Protein AF-A0A1D6GDH0-F1 (afdb_monomer_lite)

Foldseek 3Di:
DDPDDDPDDDDLVVVVVCVVVVVVVPDDPCVVVLVVLVVVLVVQQVLLVVVLVVLCVVDVLLSPFPALVVQLDDPVLVVLVVVLVVLVVVLSVCVVVVVVVVNVVSVVVSVVSLLVSLLSSLVSVLVVLVVSVVVVPDPPVPPCPPPPPPPPPPVVLVVLLVVLLVVLVVCVVVVVNVVSVVSNVVSVVSVVVPDDDDDDDDPPDDDPPPPPPVPFSWHAHPQQGDIDGSPDDSVVSSCVSSPPRNVVSVVSVVVSVVVVVVVVVVVVVD

Radius of gyration: 32.04 Å; chains: 1; bounding box: 76×65×74 Å

pLDDT: mean 78.87, std 18.69, range [32.94, 98.12]

InterPro domains:
  IPR004882 Luc7-related [PF03194] (1-123)
  IPR004882 Luc7-related [PF03194] (155-260)
  IPR004882 Luc7-related [PTHR12375] (1-260)

Structure (mmCIF, N/CA/C/O backbone):
data_AF-A0A1D6GDH0-F1
#
_entry.id   AF-A0A1D6GDH0-F1
#
loop_
_atom_site.group_PDB
_atom_site.id
_atom_site.type_symbol
_atom_site.label_atom_id
_atom_site.label_alt_id
_atom_site.label_comp_id
_atom_site.label_asym_id
_atom_site.label_entity_id
_atom_site.label_seq_id
_atom_site.pdbx_PDB_ins_code
_atom_site.Cartn_x
_atom_site.Cartn_y
_atom_site.Cartn_z
_atom_site.occupancy
_atom_site.B_iso_or_equiv
_atom_site.auth_seq_id
_atom_site.auth_comp_id
_atom_site.auth_asym_id
_atom_site.auth_atom_id
_atom_site.pdbx_PDB_model_num
ATOM 1 N N . MET A 1 1 ? -9.093 5.379 -6.866 1.00 62.28 1 MET A N 1
ATOM 2 C CA . MET A 1 1 ? -10.561 5.396 -7.004 1.00 62.28 1 MET A CA 1
ATOM 3 C C . MET A 1 1 ? -11.063 6.228 -5.855 1.00 62.28 1 MET A C 1
ATOM 5 O O . MET A 1 1 ? -10.749 5.882 -4.726 1.00 62.28 1 MET A O 1
ATOM 9 N N . ASP A 1 2 ? -11.716 7.343 -6.142 1.00 77.19 2 ASP A N 1
ATOM 10 C CA . ASP A 1 2 ? -12.383 8.134 -5.116 1.00 77.19 2 ASP A CA 1
ATOM 11 C C . ASP A 1 2 ? -13.878 7.832 -5.227 1.00 77.19 2 ASP A C 1
ATOM 13 O O . ASP A 1 2 ? -14.464 8.030 -6.291 1.00 77.19 2 ASP A O 1
ATOM 17 N N . LEU A 1 3 ? -14.452 7.247 -4.176 1.00 82.06 3 LEU A N 1
ATOM 18 C CA . LEU A 1 3 ? -15.883 6.937 -4.097 1.00 82.06 3 LEU A CA 1
ATOM 19 C C . LEU A 1 3 ? -16.678 8.118 -3.517 1.00 82.06 3 LEU A C 1
ATOM 21 O O . LEU A 1 3 ? -17.896 8.025 -3.381 1.00 82.06 3 LEU A O 1
ATOM 25 N N . GLY A 1 4 ? -15.998 9.224 -3.196 1.00 86.69 4 GLY A N 1
ATOM 26 C CA . GLY A 1 4 ? -16.576 10.349 -2.484 1.00 86.69 4 GLY A CA 1
ATOM 27 C C . GLY A 1 4 ? -16.788 10.051 -0.995 1.00 86.69 4 GLY A C 1
ATOM 28 O O . GLY A 1 4 ? -16.341 9.020 -0.479 1.00 86.69 4 GLY A O 1
ATOM 29 N N . PRO A 1 5 ? -17.455 10.966 -0.272 1.00 89.38 5 PRO A N 1
ATOM 30 C CA . PRO A 1 5 ? -17.798 10.748 1.126 1.00 89.38 5 PRO A CA 1
ATOM 31 C C . PRO A 1 5 ? -18.729 9.540 1.262 1.00 89.38 5 PRO A C 1
ATOM 33 O O . PRO A 1 5 ? -19.672 9.372 0.487 1.00 89.38 5 PRO A O 1
ATOM 36 N N . CYS A 1 6 ? -18.478 8.706 2.271 1.00 88.50 6 CYS A N 1
ATOM 37 C CA . CYS A 1 6 ? -19.350 7.572 2.542 1.00 88.50 6 CYS A CA 1
ATOM 38 C C . CYS A 1 6 ? -20.746 8.057 2.956 1.00 88.50 6 CYS A C 1
ATOM 40 O O . CYS A 1 6 ? -20.884 8.982 3.754 1.00 88.50 6 CYS A O 1
ATOM 42 N N . SER A 1 7 ? -21.783 7.401 2.435 1.00 90.50 7 SER A N 1
ATOM 43 C CA . SER A 1 7 ? -23.180 7.666 2.788 1.00 90.50 7 SER A CA 1
ATOM 44 C C . SER A 1 7 ? -23.596 7.059 4.133 1.00 90.50 7 SER A C 1
ATOM 46 O O . SER A 1 7 ? -24.659 7.397 4.653 1.00 90.50 7 SER A O 1
ATOM 48 N N . LYS A 1 8 ? -22.784 6.152 4.694 1.00 90.12 8 LYS A N 1
ATOM 49 C CA . LYS A 1 8 ? -23.029 5.485 5.977 1.00 90.12 8 LYS A CA 1
ATOM 50 C C . LYS A 1 8 ? -22.335 6.227 7.123 1.00 90.12 8 LYS A C 1
ATOM 52 O O . LYS A 1 8 ? -21.331 6.913 6.938 1.00 90.12 8 LYS A O 1
ATOM 57 N N . ILE A 1 9 ? -22.866 6.055 8.331 1.00 91.50 9 ILE A N 1
ATOM 58 C CA . ILE A 1 9 ? -22.287 6.615 9.555 1.00 91.50 9 ILE A CA 1
ATOM 59 C C . ILE A 1 9 ? -21.167 5.691 10.040 1.00 91.50 9 ILE A C 1
ATOM 61 O O . ILE A 1 9 ? -21.396 4.510 10.286 1.00 91.50 9 ILE A O 1
ATOM 65 N N . HIS A 1 10 ? -19.971 6.248 10.222 1.00 90.00 10 HIS A N 1
ATOM 66 C CA . HIS A 1 10 ? -18.823 5.560 10.811 1.00 90.00 10 HIS A CA 1
ATOM 67 C C . HIS A 1 10 ? -18.536 6.160 12.189 1.00 90.00 10 HIS A C 1
ATOM 69 O O . HIS A 1 10 ? -17.810 7.147 12.296 1.00 90.00 10 HIS A O 1
ATOM 75 N N . SER A 1 11 ? -19.143 5.604 13.240 1.00 91.50 11 SER A N 1
ATOM 76 C CA . SER A 1 11 ? -18.902 6.036 14.621 1.00 91.50 11 SER A CA 1
ATOM 77 C C . SER A 1 11 ? -18.128 4.978 15.404 1.00 91.50 11 SER A C 1
ATOM 79 O O . SER A 1 11 ? -18.292 3.776 15.186 1.00 91.50 11 SER A O 1
ATOM 81 N N . LEU A 1 12 ? -17.297 5.431 16.346 1.00 87.81 12 LEU A N 1
ATOM 82 C CA . LEU A 1 12 ? -16.533 4.542 17.226 1.00 87.81 12 LEU A CA 1
ATOM 83 C C . LEU A 1 12 ? -17.449 3.662 18.084 1.00 87.81 12 LEU A C 1
ATOM 85 O O . LEU A 1 12 ? -17.148 2.492 18.291 1.00 87.81 12 LEU A O 1
ATOM 89 N N . GLN A 1 13 ? -18.595 4.197 18.517 1.00 89.12 13 GLN A N 1
ATOM 90 C CA . GLN A 1 13 ? -19.567 3.435 19.297 1.00 89.12 13 GLN A CA 1
ATOM 91 C C . GLN A 1 13 ? -20.127 2.252 18.500 1.00 89.12 13 GLN A C 1
ATOM 93 O O . GLN A 1 13 ? -20.090 1.127 18.982 1.00 89.12 13 GLN A O 1
ATOM 98 N N . LEU A 1 14 ? -20.558 2.479 17.252 1.00 91.31 14 LEU A N 1
ATOM 99 C CA . LEU A 1 14 ? -21.078 1.404 16.399 1.00 91.31 14 LEU A CA 1
ATOM 100 C C . LEU A 1 14 ? -20.010 0.352 16.087 1.00 91.31 14 LEU A C 1
ATOM 102 O O . LEU A 1 14 ? -20.324 -0.832 15.995 1.00 91.31 14 LEU A O 1
ATOM 106 N N . ARG A 1 15 ? -18.745 0.768 15.941 1.00 90.25 15 ARG A N 1
ATOM 107 C CA . ARG A 1 15 ? -17.624 -0.161 15.764 1.00 90.25 15 ARG A CA 1
ATOM 108 C C . ARG A 1 15 ? -17.446 -1.060 16.991 1.00 90.25 15 ARG A C 1
ATOM 110 O O . ARG A 1 15 ? -17.311 -2.268 16.827 1.00 90.25 15 ARG A O 1
ATOM 117 N N . LYS A 1 16 ? -17.481 -0.484 18.195 1.00 88.75 16 LYS A N 1
ATOM 118 C CA . LYS A 1 16 ? -17.377 -1.236 19.450 1.00 88.75 16 LYS A CA 1
ATOM 119 C C . LYS A 1 16 ? -18.525 -2.237 19.604 1.00 88.75 16 LYS A C 1
ATOM 121 O O . LYS A 1 16 ? -18.280 -3.412 19.861 1.00 88.75 16 LYS A O 1
ATOM 126 N N . ASP A 1 17 ? -19.758 -1.792 19.362 1.00 89.88 17 ASP A N 1
ATOM 127 C CA . ASP A 1 17 ? -20.947 -2.647 19.436 1.00 89.88 17 ASP A CA 1
ATOM 128 C C . ASP A 1 17 ? -20.855 -3.818 18.431 1.00 89.88 17 ASP A C 1
ATOM 130 O O . ASP A 1 17 ? -21.195 -4.957 18.758 1.00 89.88 17 ASP A O 1
ATOM 134 N N . TYR A 1 18 ? -20.335 -3.562 17.221 1.00 89.00 18 TYR A N 1
ATOM 135 C CA . TYR A 1 18 ? -20.056 -4.596 16.218 1.00 89.00 18 TYR A CA 1
ATOM 136 C C . TYR A 1 18 ? -18.990 -5.595 16.688 1.00 89.00 18 TYR A C 1
ATOM 138 O O . TYR A 1 18 ? -19.189 -6.796 16.521 1.00 89.00 18 TYR A O 1
ATOM 146 N N . GLU A 1 19 ? -17.878 -5.147 17.278 1.00 86.69 19 GLU A N 1
ATOM 147 C CA . GLU A 1 19 ? -16.814 -6.042 17.759 1.00 86.69 19 GLU A CA 1
ATOM 148 C C . GLU A 1 19 ? -17.326 -6.968 18.879 1.00 86.69 19 GLU A C 1
ATOM 150 O O . GLU A 1 19 ? -17.076 -8.178 18.854 1.00 86.69 19 GLU A O 1
ATOM 155 N N . GLU A 1 20 ? -18.140 -6.439 19.797 1.00 87.94 20 GLU A N 1
ATOM 156 C CA . GLU A 1 20 ? -18.801 -7.219 20.851 1.00 87.94 20 GLU A CA 1
ATOM 157 C C . GLU A 1 20 ? -19.837 -8.212 20.297 1.00 87.94 20 GLU A C 1
ATOM 159 O O . GLU A 1 20 ? -19.942 -9.343 20.782 1.00 87.94 20 GLU A O 1
ATOM 164 N N . ALA A 1 21 ? -20.619 -7.816 19.288 1.00 88.12 21 ALA A N 1
ATOM 165 C CA . ALA A 1 21 ? -21.603 -8.687 18.646 1.00 88.12 21 ALA A CA 1
ATOM 166 C C . ALA A 1 21 ? -20.934 -9.786 17.807 1.00 88.12 21 ALA A C 1
ATOM 168 O O . ALA A 1 21 ? -21.323 -10.954 17.878 1.00 88.12 21 ALA A O 1
ATOM 169 N N . LYS A 1 22 ? -19.881 -9.438 17.065 1.00 85.06 22 LYS A N 1
ATOM 170 C CA . LYS A 1 22 ? -19.090 -10.370 16.259 1.00 85.06 22 LYS A CA 1
ATOM 171 C C . LYS A 1 22 ? -18.421 -11.440 17.113 1.00 85.06 22 LYS A C 1
ATOM 173 O O . LYS A 1 22 ? -18.416 -12.602 16.716 1.00 85.06 22 LYS A O 1
ATOM 178 N N . ALA A 1 23 ? -17.936 -11.088 18.305 1.00 84.44 23 ALA A N 1
ATOM 179 C CA . ALA A 1 23 ? -17.382 -12.056 19.253 1.00 84.44 23 ALA A CA 1
ATOM 180 C C . ALA A 1 23 ? -18.402 -13.128 19.693 1.00 84.44 23 ALA A C 1
ATOM 182 O O . ALA A 1 23 ? -18.010 -14.226 20.082 1.00 84.44 23 ALA A O 1
ATOM 183 N N . LYS A 1 24 ? -19.709 -12.836 19.605 1.00 83.50 24 LYS A N 1
ATOM 184 C CA . LYS A 1 24 ? -20.791 -13.786 19.916 1.00 83.50 24 LYS A CA 1
ATOM 185 C C . LYS A 1 24 ? -21.127 -14.718 18.744 1.00 83.50 24 LYS A C 1
ATOM 187 O O . LYS A 1 24 ? -21.836 -15.694 18.962 1.00 83.50 24 LYS A O 1
ATOM 192 N N . GLY A 1 25 ? -20.655 -14.427 17.526 1.00 75.69 25 GLY A N 1
ATOM 193 C CA . GLY A 1 25 ? -20.798 -15.294 16.345 1.00 75.69 25 GLY A CA 1
ATOM 194 C C . GLY A 1 25 ? -22.239 -15.551 15.887 1.00 75.69 25 GLY A C 1
ATOM 195 O O . GLY A 1 25 ? -22.507 -16.573 15.266 1.00 75.69 25 GLY A O 1
ATOM 196 N N . THR A 1 26 ? -23.178 -14.667 16.232 1.00 67.56 26 THR A N 1
ATOM 197 C CA . THR A 1 26 ? -24.621 -14.897 16.029 1.00 67.56 26 THR A CA 1
ATOM 198 C C . THR A 1 26 ? -25.133 -14.460 14.658 1.00 67.56 26 THR A C 1
ATOM 200 O O . THR A 1 26 ? -26.116 -15.019 14.181 1.00 67.56 26 THR A O 1
ATOM 203 N N . GLU A 1 27 ? -24.473 -13.502 14.003 1.00 72.06 27 GLU A N 1
ATOM 204 C CA . GLU A 1 27 ? -24.907 -12.942 12.719 1.00 72.06 27 GLU A CA 1
ATOM 205 C C . GLU A 1 27 ? -23.717 -12.686 11.781 1.00 72.06 27 GLU A C 1
ATOM 207 O O . GLU A 1 27 ? -22.616 -12.340 12.218 1.00 72.06 27 GLU A O 1
ATOM 212 N N . ASN A 1 28 ? -23.942 -12.827 10.469 1.00 78.12 28 ASN A N 1
ATOM 213 C CA . ASN A 1 28 ? -22.944 -12.504 9.447 1.00 78.12 28 ASN A CA 1
ATOM 214 C C . ASN A 1 28 ? -23.054 -11.031 9.019 1.00 78.12 28 ASN A C 1
ATOM 216 O O . ASN A 1 28 ? -23.588 -10.705 7.957 1.00 78.12 28 ASN A O 1
ATOM 220 N N . PHE A 1 29 ? -22.521 -10.144 9.857 1.00 82.94 29 PHE A N 1
ATOM 221 C CA . PHE A 1 29 ? -22.446 -8.703 9.594 1.00 82.94 29 PHE A CA 1
ATOM 222 C C . PHE A 1 29 ? -21.543 -8.334 8.401 1.00 82.94 29 PHE A C 1
ATOM 224 O O . PHE A 1 29 ? -21.623 -7.219 7.889 1.00 82.94 29 PHE A O 1
ATOM 231 N N . ASP A 1 30 ? -20.683 -9.255 7.955 1.00 85.62 30 ASP A N 1
ATOM 232 C CA . ASP A 1 30 ? -19.632 -8.972 6.976 1.00 85.62 30 ASP A CA 1
ATOM 233 C C . ASP A 1 30 ? -20.082 -9.179 5.520 1.00 85.62 30 ASP A C 1
ATOM 235 O O . ASP A 1 30 ? -19.349 -8.813 4.604 1.00 85.62 30 ASP A O 1
ATOM 239 N N . ARG A 1 31 ? -21.296 -9.693 5.276 1.00 86.88 31 ARG A N 1
ATOM 240 C CA . ARG A 1 31 ? -21.783 -10.027 3.924 1.00 86.88 31 ARG A CA 1
ATOM 241 C C . ARG A 1 31 ? -21.788 -8.840 2.953 1.00 86.88 31 ARG A C 1
ATOM 243 O O . ARG A 1 31 ? -21.282 -8.951 1.843 1.00 86.88 31 ARG A O 1
ATOM 250 N N . GLU A 1 32 ? -22.314 -7.682 3.363 1.00 89.06 32 GLU A N 1
ATOM 251 C CA . GLU A 1 32 ? -22.301 -6.483 2.501 1.00 89.06 32 GLU A CA 1
ATOM 252 C C . GLU A 1 32 ? -20.875 -5.990 2.210 1.00 89.06 32 GLU A C 1
ATOM 254 O O . GLU A 1 32 ? -20.600 -5.440 1.138 1.00 89.06 32 GLU A O 1
ATOM 259 N N . LEU A 1 33 ? -19.971 -6.153 3.182 1.00 89.69 33 LEU A N 1
ATOM 260 C CA . LEU A 1 33 ? -18.565 -5.802 3.029 1.00 89.69 33 LEU A CA 1
ATOM 261 C C . LEU A 1 33 ? -17.878 -6.765 2.054 1.00 89.69 33 LEU A C 1
ATOM 263 O O . LEU A 1 33 ? -17.128 -6.307 1.197 1.00 89.69 33 LEU A O 1
ATOM 267 N N . GLU A 1 34 ? -18.165 -8.064 2.147 1.00 90.06 34 GLU A N 1
ATOM 268 C CA . GLU A 1 34 ? -17.673 -9.102 1.235 1.00 90.06 34 GLU A CA 1
ATOM 269 C C . GLU A 1 34 ? -18.067 -8.795 -0.216 1.00 90.06 34 GLU A C 1
ATOM 271 O O . GLU A 1 34 ? -17.184 -8.669 -1.066 1.00 90.06 34 GLU A O 1
ATOM 276 N N . ASP A 1 35 ? -19.355 -8.537 -0.477 1.00 91.12 35 ASP A N 1
ATOM 277 C CA . ASP A 1 35 ? -19.867 -8.192 -1.812 1.00 91.12 35 ASP A CA 1
ATOM 278 C C . ASP A 1 35 ? -19.182 -6.936 -2.390 1.00 91.12 35 ASP A C 1
ATOM 280 O O . ASP A 1 35 ? -18.932 -6.816 -3.595 1.00 91.12 35 ASP A O 1
ATOM 284 N N . MET A 1 36 ? -18.890 -5.951 -1.534 1.00 91.88 36 MET A N 1
ATOM 285 C CA . MET A 1 36 ? -18.187 -4.733 -1.936 1.00 91.88 36 MET A CA 1
ATOM 286 C C . MET A 1 36 ? -16.710 -5.000 -2.244 1.00 91.88 36 MET A C 1
ATOM 288 O O . MET A 1 36 ? -16.206 -4.517 -3.261 1.00 91.88 36 MET A O 1
ATOM 292 N N . ILE A 1 37 ? -16.026 -5.756 -1.385 1.00 93.81 37 ILE A N 1
ATOM 293 C CA . ILE A 1 37 ? -14.621 -6.141 -1.546 1.00 93.81 37 ILE A CA 1
ATOM 294 C C . ILE A 1 37 ? -14.438 -6.947 -2.831 1.00 93.81 37 ILE A C 1
ATOM 296 O O . ILE A 1 37 ? -13.555 -6.626 -3.629 1.00 93.81 37 ILE A O 1
ATOM 300 N N . GLU A 1 38 ? -15.293 -7.942 -3.070 1.00 93.56 38 GLU A N 1
ATOM 301 C CA . GLU A 1 38 ? -15.241 -8.771 -4.271 1.00 93.56 38 GLU A CA 1
ATOM 302 C C . GLU A 1 38 ? -15.399 -7.918 -5.531 1.00 93.56 38 GLU A C 1
ATOM 304 O O . GLU A 1 38 ? -14.589 -8.021 -6.454 1.00 93.56 38 GLU A O 1
ATOM 309 N N . ARG A 1 39 ? -16.371 -6.996 -5.549 1.00 93.75 39 ARG A N 1
ATOM 310 C CA . ARG A 1 39 ? -16.560 -6.069 -6.673 1.00 93.75 39 ARG A CA 1
ATOM 311 C C . ARG A 1 39 ? -15.303 -5.246 -6.957 1.00 93.75 39 ARG A C 1
ATOM 313 O O . ARG A 1 39 ? -14.880 -5.166 -8.110 1.00 93.75 39 ARG A O 1
ATOM 320 N N . LEU A 1 40 ? -14.692 -4.657 -5.925 1.00 94.44 40 LEU A N 1
ATOM 321 C CA . LEU A 1 40 ? -13.482 -3.838 -6.068 1.00 94.44 40 LEU A CA 1
ATOM 322 C C . LEU A 1 40 ? -12.290 -4.655 -6.582 1.00 94.44 40 LEU A C 1
ATOM 324 O O . LEU A 1 40 ? -11.542 -4.180 -7.441 1.00 94.44 40 LEU A O 1
ATOM 328 N N . ILE A 1 41 ? -12.125 -5.884 -6.092 1.00 94.69 41 ILE A N 1
ATOM 329 C CA . ILE A 1 41 ? -11.056 -6.786 -6.530 1.00 94.69 41 ILE A CA 1
ATOM 330 C C . ILE A 1 41 ? -11.270 -7.199 -7.986 1.00 94.69 41 ILE A C 1
ATOM 332 O O . ILE A 1 41 ? -10.363 -7.025 -8.797 1.00 94.69 41 ILE A O 1
ATOM 336 N N . VAL A 1 42 ? -12.479 -7.629 -8.357 1.00 95.25 42 VAL A N 1
ATOM 337 C CA . VAL A 1 42 ? -12.816 -8.005 -9.739 1.00 95.25 42 VAL A CA 1
ATOM 338 C C . VAL A 1 42 ? -12.599 -6.837 -10.703 1.00 95.25 42 VAL A C 1
ATOM 340 O O . VAL A 1 42 ? -12.091 -7.026 -11.811 1.00 95.25 42 VAL A O 1
ATOM 343 N N . GLU A 1 43 ? -12.956 -5.612 -10.315 1.00 94.31 43 GLU A N 1
ATOM 344 C CA . GLU A 1 43 ? -12.695 -4.424 -11.131 1.00 94.31 43 GLU A CA 1
ATOM 345 C C . GLU A 1 43 ? -11.200 -4.136 -11.304 1.00 94.31 43 GLU A C 1
ATOM 347 O O . GLU A 1 43 ? -10.773 -3.787 -12.412 1.00 94.31 43 GLU A O 1
ATOM 352 N N . CYS A 1 44 ? -10.411 -4.272 -10.236 1.00 93.81 44 CYS A N 1
ATOM 353 C CA . CYS A 1 44 ? -8.963 -4.088 -10.276 1.00 93.81 44 CYS A CA 1
ATOM 354 C C . CYS A 1 44 ? -8.296 -5.160 -11.143 1.00 93.81 44 CYS A C 1
ATOM 356 O O . CYS A 1 44 ? -7.573 -4.827 -12.082 1.00 93.81 44 CYS A O 1
ATOM 358 N N . ASP A 1 45 ? -8.644 -6.428 -10.938 1.00 94.19 45 ASP A N 1
ATOM 359 C CA . ASP A 1 45 ? -8.107 -7.555 -11.697 1.00 94.19 45 ASP A CA 1
ATOM 360 C C . ASP A 1 45 ? -8.468 -7.440 -13.181 1.00 94.19 45 ASP A C 1
ATOM 362 O O . ASP A 1 45 ? -7.602 -7.569 -14.043 1.00 94.19 45 ASP A O 1
ATOM 366 N N . ARG A 1 46 ? -9.707 -7.058 -13.527 1.00 94.44 46 ARG A N 1
ATOM 367 C CA . ARG A 1 46 ? -10.084 -6.771 -14.927 1.00 94.44 46 ARG A CA 1
ATOM 368 C C . ARG A 1 46 ? -9.269 -5.633 -15.545 1.00 94.44 46 ARG A C 1
ATOM 370 O O . ARG A 1 46 ? -9.103 -5.597 -16.767 1.00 94.44 46 ARG A O 1
ATOM 377 N N . LYS A 1 47 ? -8.813 -4.651 -14.763 1.00 91.31 47 LYS A N 1
ATOM 378 C CA . LYS A 1 47 ? -7.920 -3.589 -15.261 1.00 91.31 47 LYS A CA 1
ATOM 379 C C . LYS A 1 47 ? -6.505 -4.120 -15.461 1.00 91.31 47 LYS A C 1
ATOM 381 O O . LYS A 1 47 ? -5.954 -3.891 -16.534 1.00 91.31 47 LYS A O 1
ATOM 386 N N . ILE A 1 48 ? -5.983 -4.875 -14.497 1.00 91.12 48 ILE A N 1
ATOM 387 C CA . ILE A 1 48 ? -4.668 -5.521 -14.570 1.00 91.12 48 ILE A CA 1
ATOM 388 C C . ILE A 1 48 ? -4.599 -6.437 -15.794 1.00 91.12 48 ILE A C 1
ATOM 390 O O . ILE A 1 48 ? -3.721 -6.260 -16.627 1.00 91.12 48 ILE A O 1
ATOM 394 N N . GLN A 1 49 ? -5.575 -7.327 -15.985 1.00 91.38 49 GLN A N 1
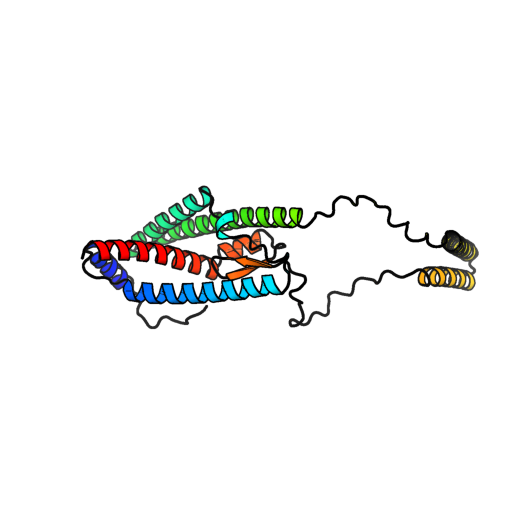ATOM 395 C CA . GLN A 1 49 ? -5.612 -8.263 -17.114 1.00 91.38 49 GLN A CA 1
ATOM 396 C C . GLN A 1 49 ? -5.680 -7.553 -18.471 1.00 91.38 49 GLN A C 1
ATOM 398 O O . GLN A 1 49 ? -4.983 -7.927 -19.412 1.00 91.38 49 GLN A O 1
ATOM 403 N N . ARG A 1 50 ? -6.483 -6.486 -18.589 1.00 89.69 50 ARG A N 1
ATOM 404 C CA . ARG A 1 50 ? -6.530 -5.681 -19.822 1.00 89.69 50 ARG A CA 1
ATOM 405 C C . ARG A 1 50 ? -5.210 -4.969 -20.093 1.00 89.69 50 ARG A C 1
ATOM 407 O O . ARG A 1 50 ? -4.827 -4.859 -21.251 1.00 89.69 50 ARG A O 1
ATOM 414 N N . ALA A 1 51 ? -4.547 -4.468 -19.057 1.00 85.88 51 ALA A N 1
ATOM 415 C CA . ALA A 1 51 ? -3.270 -3.784 -19.188 1.00 85.88 51 ALA A CA 1
ATOM 416 C C . ALA A 1 51 ? -2.133 -4.765 -19.524 1.00 85.88 51 ALA A C 1
ATOM 418 O O . ALA A 1 51 ? -1.360 -4.488 -20.434 1.00 85.88 51 ALA A O 1
ATOM 419 N N . LEU A 1 52 ? -2.097 -5.936 -18.881 1.00 82.94 52 LEU A N 1
ATOM 420 C CA . LEU A 1 52 ? -1.170 -7.024 -19.202 1.00 82.94 52 LEU A CA 1
ATOM 421 C C . LEU A 1 52 ? -1.333 -7.488 -20.649 1.00 82.94 52 LEU A C 1
ATOM 423 O O . LEU A 1 52 ? -0.342 -7.618 -21.357 1.00 82.94 52 LEU A O 1
ATOM 427 N N . LYS A 1 53 ? -2.577 -7.666 -21.116 1.00 84.75 53 LYS A N 1
ATOM 428 C CA . LYS A 1 53 ? -2.844 -8.030 -22.511 1.00 84.75 53 LYS A CA 1
ATOM 429 C C . LYS A 1 53 ? -2.306 -6.985 -23.493 1.00 84.75 53 LYS A C 1
ATOM 431 O O . LYS A 1 53 ? -1.676 -7.355 -24.470 1.00 84.75 53 LYS A O 1
ATOM 436 N N . ARG A 1 54 ? -2.512 -5.691 -23.220 1.00 81.31 54 ARG A N 1
ATOM 437 C CA . ARG A 1 54 ? -1.965 -4.612 -24.065 1.00 81.31 54 ARG A CA 1
ATOM 438 C C . ARG A 1 54 ? -0.438 -4.630 -24.099 1.00 81.31 54 ARG A C 1
ATOM 440 O O . ARG A 1 54 ? 0.128 -4.546 -25.174 1.00 81.31 54 ARG A O 1
ATOM 447 N N . LEU A 1 55 ? 0.211 -4.799 -22.943 1.00 75.75 55 LEU A N 1
ATOM 448 C CA . LEU A 1 55 ? 1.672 -4.919 -22.879 1.00 75.75 55 LEU A CA 1
ATOM 449 C C . LEU A 1 55 ? 2.185 -6.132 -23.669 1.00 75.75 55 LEU A C 1
ATOM 451 O O . LEU A 1 55 ? 3.224 -6.032 -24.308 1.00 75.75 55 LEU A O 1
ATOM 455 N N . ALA A 1 56 ? 1.451 -7.249 -23.650 1.00 75.44 56 ALA A N 1
ATOM 456 C CA . ALA A 1 56 ? 1.772 -8.441 -24.434 1.00 75.44 56 ALA A CA 1
ATOM 457 C C . ALA A 1 56 ? 1.609 -8.249 -25.945 1.00 75.44 56 ALA A C 1
ATOM 459 O O . ALA A 1 56 ? 2.439 -8.744 -26.705 1.00 75.44 56 ALA A O 1
ATOM 460 N N . ASP A 1 57 ? 0.562 -7.540 -26.368 1.00 74.38 57 ASP A N 1
ATOM 461 C CA . ASP A 1 57 ? 0.284 -7.281 -27.781 1.00 74.38 57 ASP A CA 1
ATOM 462 C C . ASP A 1 57 ? 1.257 -6.232 -28.378 1.00 74.38 57 ASP A C 1
ATOM 464 O O . ASP A 1 57 ? 1.652 -6.364 -29.536 1.00 74.38 57 ASP A O 1
ATOM 468 N N . ASP A 1 58 ? 1.666 -5.218 -27.598 1.00 68.00 58 ASP A N 1
ATOM 469 C CA . ASP A 1 58 ? 2.508 -4.098 -28.061 1.00 68.00 58 ASP A CA 1
ATOM 470 C C . ASP A 1 58 ? 4.021 -4.418 -28.078 1.00 68.00 58 ASP A C 1
ATOM 472 O O . ASP A 1 58 ? 4.747 -3.892 -28.924 1.00 68.00 58 ASP A O 1
ATOM 476 N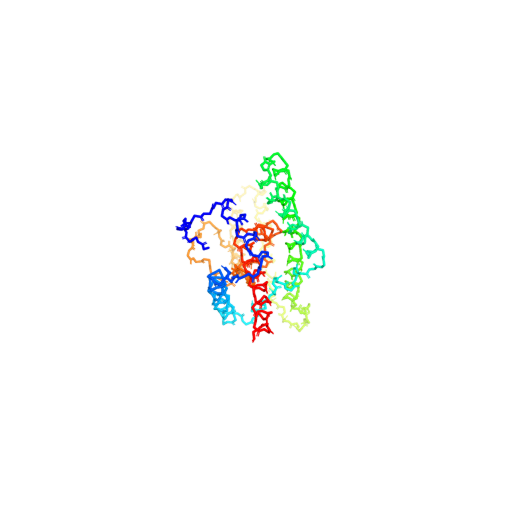 N . ASP A 1 59 ? 4.518 -5.280 -27.180 1.00 61.31 59 ASP A N 1
ATOM 477 C CA . ASP A 1 59 ? 5.913 -5.748 -27.167 1.00 61.31 59 ASP A CA 1
ATOM 478 C C . ASP A 1 59 ? 6.013 -7.126 -26.482 1.00 61.31 59 ASP A C 1
ATOM 480 O O . ASP A 1 59 ? 5.983 -7.255 -25.254 1.00 61.31 59 ASP A O 1
ATOM 484 N N . ALA A 1 60 ? 6.179 -8.178 -27.294 1.00 52.59 60 ALA A N 1
ATOM 485 C CA . ALA A 1 60 ? 6.260 -9.568 -26.839 1.00 52.59 60 ALA A CA 1
ATOM 486 C C . ALA A 1 60 ? 7.380 -9.821 -25.803 1.00 52.59 60 ALA A C 1
ATOM 488 O O . ALA A 1 60 ? 7.284 -10.776 -25.032 1.00 52.59 60 ALA A O 1
ATOM 489 N N . ASN A 1 61 ? 8.409 -8.960 -25.744 1.00 53.03 61 ASN A N 1
ATOM 490 C CA . ASN A 1 61 ? 9.503 -9.035 -24.770 1.00 53.03 61 ASN A CA 1
ATOM 491 C C . ASN A 1 61 ? 9.322 -8.073 -23.573 1.00 53.03 61 ASN A C 1
ATOM 493 O O . ASN A 1 61 ? 9.940 -8.279 -22.524 1.00 53.03 61 ASN A O 1
ATOM 497 N N . ALA A 1 62 ? 8.458 -7.054 -23.664 1.00 52.44 62 ALA A N 1
ATOM 498 C CA . ALA A 1 62 ? 8.084 -6.197 -22.527 1.00 52.44 62 ALA A CA 1
ATOM 499 C C . ALA A 1 62 ? 7.001 -6.819 -21.630 1.00 52.44 62 ALA A C 1
ATOM 501 O O . ALA A 1 62 ? 6.696 -6.295 -20.560 1.00 52.44 62 ALA A O 1
ATOM 502 N N . ALA A 1 63 ? 6.448 -7.964 -22.015 1.00 50.06 63 ALA A N 1
ATOM 503 C CA . ALA A 1 63 ? 5.393 -8.655 -21.283 1.00 50.06 63 ALA A CA 1
ATOM 504 C C . ALA A 1 63 ? 5.887 -9.578 -20.158 1.00 50.06 63 ALA A C 1
ATOM 506 O O . ALA A 1 63 ? 5.133 -10.423 -19.677 1.00 50.06 63 ALA A O 1
ATOM 507 N N . ILE A 1 64 ? 7.136 -9.438 -19.705 1.00 55.00 64 ILE A N 1
ATOM 508 C CA . ILE A 1 64 ? 7.597 -10.125 -18.494 1.00 55.00 64 ILE A CA 1
ATOM 509 C C . ILE A 1 64 ? 7.054 -9.344 -17.296 1.00 55.00 64 ILE A C 1
ATOM 511 O O . ILE A 1 64 ? 7.665 -8.400 -16.796 1.00 55.00 64 ILE A O 1
ATOM 515 N N . ALA A 1 65 ? 5.838 -9.690 -16.880 1.00 55.72 65 ALA A N 1
ATOM 516 C CA . ALA A 1 65 ? 5.261 -9.198 -15.643 1.00 55.72 65 ALA A CA 1
ATOM 517 C C . ALA A 1 65 ? 6.126 -9.705 -14.483 1.00 55.72 65 ALA A C 1
ATOM 519 O O . ALA A 1 65 ? 6.005 -10.852 -14.066 1.00 55.72 65 ALA A O 1
ATOM 520 N N . ILE A 1 66 ? 7.025 -8.864 -13.975 1.00 63.69 66 ILE A N 1
ATOM 521 C CA . ILE A 1 66 ? 7.635 -9.108 -12.671 1.00 63.69 66 ILE A CA 1
ATOM 522 C C . ILE A 1 66 ? 6.488 -9.006 -11.670 1.00 63.69 66 ILE A C 1
ATOM 524 O O . ILE A 1 66 ? 5.928 -7.922 -11.484 1.00 63.69 66 ILE A O 1
ATOM 528 N N . SER A 1 67 ? 6.098 -10.138 -11.082 1.00 72.69 67 SER A N 1
ATOM 529 C CA . SER A 1 67 ? 5.100 -10.139 -10.019 1.00 72.69 67 SER A CA 1
ATOM 530 C C . SER A 1 67 ? 5.672 -9.361 -8.840 1.00 72.69 67 SER A C 1
ATOM 532 O O . SER A 1 67 ? 6.609 -9.794 -8.167 1.00 72.69 67 SER A O 1
ATOM 534 N N . VAL A 1 68 ? 5.110 -8.175 -8.602 1.00 79.62 68 VAL A N 1
ATOM 535 C CA . VAL A 1 68 ? 5.457 -7.353 -7.439 1.00 79.62 68 VAL A CA 1
ATOM 536 C C . VAL A 1 68 ? 5.192 -8.147 -6.162 1.00 79.62 68 VAL A C 1
ATOM 538 O O . VAL A 1 68 ? 5.989 -8.084 -5.229 1.00 79.62 68 VAL A O 1
ATOM 541 N N . SER A 1 69 ? 4.120 -8.941 -6.138 1.00 77.38 69 SER A N 1
ATOM 542 C CA . SER A 1 69 ? 3.800 -9.819 -5.014 1.00 77.38 69 SER A CA 1
ATOM 543 C C . SER A 1 69 ? 4.887 -10.871 -4.766 1.00 77.38 69 SER A C 1
ATOM 545 O O . SER A 1 69 ? 5.326 -11.017 -3.634 1.00 77.38 69 SER A O 1
ATOM 547 N N . GLU A 1 70 ? 5.391 -11.567 -5.784 1.00 82.12 70 GLU A N 1
ATOM 548 C CA . GLU A 1 70 ? 6.425 -12.599 -5.589 1.00 82.12 70 GLU A CA 1
ATOM 549 C C . GLU A 1 70 ? 7.763 -12.021 -5.111 1.00 82.12 70 GLU A C 1
ATOM 551 O O . GLU A 1 70 ? 8.397 -12.579 -4.218 1.00 82.12 70 GLU A O 1
ATOM 556 N N . VAL A 1 71 ? 8.184 -10.882 -5.667 1.00 84.88 71 VAL A N 1
ATOM 557 C CA . VAL A 1 71 ? 9.487 -10.273 -5.347 1.00 84.88 71 VAL A CA 1
ATOM 558 C C . VAL A 1 71 ? 9.513 -9.647 -3.952 1.00 84.88 71 VAL A C 1
ATOM 560 O O . VAL A 1 71 ? 10.566 -9.570 -3.321 1.00 84.88 71 VAL A O 1
ATOM 563 N N . THR A 1 72 ? 8.365 -9.182 -3.459 1.00 86.25 72 THR A N 1
ATOM 564 C CA . THR A 1 72 ? 8.297 -8.374 -2.234 1.00 86.25 72 THR A CA 1
ATOM 565 C C . THR A 1 72 ? 7.777 -9.123 -1.008 1.00 86.25 72 THR A C 1
ATOM 567 O O . THR A 1 72 ? 7.635 -8.516 0.049 1.00 86.25 72 THR A O 1
ATOM 570 N N . LEU A 1 73 ? 7.512 -10.429 -1.104 1.00 85.88 73 LEU A N 1
ATOM 571 C CA . LEU A 1 73 ? 7.026 -11.256 0.008 1.00 85.88 73 LEU A CA 1
ATOM 572 C C . LEU A 1 73 ? 8.160 -12.041 0.684 1.00 85.88 73 LEU A C 1
ATOM 574 O O . LEU A 1 73 ? 8.189 -13.269 0.648 1.00 85.88 73 LEU A O 1
ATOM 578 N N . THR A 1 74 ? 9.093 -11.333 1.322 1.00 91.81 74 THR A N 1
ATOM 579 C CA . THR A 1 74 ? 10.120 -11.957 2.175 1.00 91.81 74 THR A CA 1
ATOM 580 C C . THR A 1 74 ? 9.642 -12.099 3.624 1.00 91.81 74 THR A C 1
ATOM 582 O O . THR A 1 74 ? 8.730 -11.390 4.059 1.00 91.81 74 THR A O 1
ATOM 585 N N . ASP A 1 75 ? 10.274 -12.986 4.398 1.00 93.62 75 ASP A N 1
ATOM 586 C CA . ASP A 1 75 ? 9.931 -13.213 5.812 1.00 93.62 75 ASP A CA 1
ATOM 587 C C . ASP A 1 75 ? 9.990 -11.923 6.646 1.00 93.62 75 ASP A C 1
ATOM 589 O O . ASP A 1 75 ? 9.094 -11.659 7.450 1.00 93.62 75 ASP A O 1
ATOM 593 N N . ASP A 1 76 ? 10.975 -11.059 6.388 1.00 94.38 76 ASP A N 1
ATOM 594 C CA . ASP A 1 76 ? 11.105 -9.761 7.056 1.00 94.38 76 ASP A CA 1
ATOM 595 C C . ASP A 1 76 ? 9.911 -8.831 6.747 1.00 94.38 76 ASP A C 1
ATOM 597 O O . ASP A 1 76 ? 9.412 -8.128 7.629 1.00 94.38 76 ASP A O 1
ATOM 601 N N . ILE A 1 77 ? 9.393 -8.842 5.509 1.00 94.62 77 ILE A N 1
ATOM 602 C CA . ILE A 1 77 ? 8.214 -8.049 5.098 1.00 94.62 77 ILE A CA 1
ATOM 603 C C . ILE A 1 77 ? 6.968 -8.563 5.817 1.00 94.62 77 ILE A C 1
ATOM 605 O O . ILE A 1 77 ? 6.118 -7.776 6.256 1.00 94.62 77 ILE A O 1
ATOM 609 N N . LEU A 1 78 ? 6.843 -9.887 5.927 1.00 92.81 78 LEU A N 1
ATOM 610 C CA . LEU A 1 78 ? 5.745 -10.535 6.637 1.00 92.81 78 LEU A CA 1
ATOM 611 C C . LEU A 1 78 ? 5.801 -10.206 8.131 1.00 92.81 78 LEU A C 1
ATOM 613 O O . LEU A 1 78 ? 4.771 -9.875 8.721 1.00 92.81 78 LEU A O 1
ATOM 617 N N . GLN A 1 79 ? 6.994 -10.201 8.726 1.00 95.88 79 GLN A N 1
ATOM 618 C CA . GLN A 1 79 ? 7.197 -9.805 10.115 1.00 95.88 79 GLN A CA 1
ATOM 619 C C . GLN A 1 79 ? 6.839 -8.333 10.348 1.00 95.88 79 GLN A C 1
ATOM 621 O O . GLN A 1 79 ? 6.106 -8.034 11.291 1.00 95.88 79 GLN A O 1
ATOM 626 N N . LEU A 1 80 ? 7.273 -7.418 9.475 1.00 96.38 80 LEU A N 1
ATOM 627 C CA . LEU A 1 80 ? 6.868 -6.008 9.540 1.00 96.38 80 LEU A CA 1
ATOM 628 C C . LEU A 1 80 ? 5.351 -5.856 9.392 1.00 96.38 80 LEU A C 1
ATOM 630 O O . LEU A 1 80 ? 4.726 -5.106 10.136 1.00 96.38 80 LEU A O 1
ATOM 634 N N . SER A 1 81 ? 4.733 -6.595 8.471 1.00 94.00 81 SER A N 1
ATOM 635 C CA . SER A 1 81 ? 3.278 -6.561 8.272 1.00 94.00 81 SER A CA 1
ATOM 636 C C . SER A 1 81 ? 2.521 -7.057 9.506 1.00 94.00 81 SER A C 1
ATOM 638 O O . SER A 1 81 ? 1.512 -6.459 9.882 1.00 94.00 81 SER A O 1
ATOM 640 N N . LYS A 1 82 ? 3.042 -8.081 10.191 1.00 95.44 82 LYS A N 1
ATOM 641 C CA . LYS A 1 82 ? 2.519 -8.545 11.478 1.00 95.44 82 LYS A CA 1
ATOM 642 C C . LYS A 1 82 ? 2.653 -7.474 12.566 1.00 95.44 82 LYS A C 1
ATOM 644 O O . LYS A 1 82 ? 1.660 -7.170 13.219 1.00 95.44 82 LYS A O 1
ATOM 649 N N . GLN A 1 83 ? 3.827 -6.854 12.710 1.00 97.25 83 GLN A N 1
ATOM 650 C CA . GLN A 1 83 ? 4.050 -5.778 13.686 1.00 97.25 83 GLN A CA 1
ATOM 651 C C . GLN A 1 83 ? 3.135 -4.573 13.436 1.00 97.25 83 GLN A C 1
ATOM 653 O O . GLN A 1 83 ? 2.582 -4.013 14.377 1.00 97.25 83 GLN A O 1
ATOM 658 N N . ILE A 1 84 ? 2.919 -4.197 12.170 1.00 96.50 84 ILE A N 1
ATOM 659 C CA . ILE A 1 84 ? 1.964 -3.145 11.796 1.00 96.50 84 ILE A CA 1
ATOM 660 C C . ILE A 1 84 ? 0.550 -3.533 12.242 1.00 96.50 84 ILE A C 1
ATOM 662 O O . ILE A 1 84 ? -0.152 -2.695 12.801 1.00 96.50 84 ILE A O 1
ATOM 666 N N . LYS A 1 85 ? 0.122 -4.783 12.017 1.00 94.56 85 LYS A N 1
ATOM 667 C CA . LYS A 1 85 ? -1.214 -5.266 12.406 1.00 94.56 85 LYS A CA 1
ATOM 668 C C . LYS A 1 85 ? -1.405 -5.246 13.926 1.00 94.56 85 LYS A C 1
ATOM 670 O O . LYS A 1 85 ? -2.426 -4.758 14.398 1.00 94.56 85 LYS A O 1
ATOM 675 N N . GLU A 1 86 ? -0.412 -5.711 14.680 1.00 96.62 86 GLU A N 1
ATOM 676 C CA . GLU A 1 86 ? -0.406 -5.670 16.149 1.00 96.62 86 GLU A CA 1
ATOM 677 C C . GLU A 1 86 ? -0.453 -4.226 16.664 1.00 96.62 86 GLU A C 1
ATOM 679 O O . GLU A 1 86 ? -1.294 -3.887 17.495 1.00 96.62 86 GLU A O 1
ATOM 684 N N . LYS A 1 87 ? 0.373 -3.336 16.102 1.00 97.44 87 LYS A N 1
ATOM 685 C CA . LYS A 1 87 ? 0.416 -1.935 16.524 1.00 97.44 87 LYS A CA 1
ATOM 686 C C . LYS A 1 87 ? -0.851 -1.161 16.158 1.00 97.44 87 LYS A C 1
ATOM 688 O O . LYS A 1 87 ? -1.289 -0.313 16.927 1.00 97.44 87 LYS A O 1
ATOM 693 N N . MET A 1 88 ? -1.478 -1.476 15.026 1.00 95.38 88 MET A N 1
ATOM 694 C CA . MET A 1 88 ? -2.793 -0.940 14.658 1.00 95.38 88 MET A CA 1
ATOM 695 C C . MET A 1 88 ? -3.883 -1.370 15.650 1.00 95.38 88 MET A C 1
ATOM 697 O O . MET A 1 88 ? -4.737 -0.556 15.989 1.00 95.38 88 MET A O 1
ATOM 701 N N . ALA A 1 89 ? -3.833 -2.604 16.162 1.00 94.31 89 ALA A N 1
ATOM 702 C CA . ALA A 1 89 ? -4.761 -3.050 17.201 1.00 94.31 89 ALA A CA 1
ATOM 703 C C . ALA A 1 89 ? -4.549 -2.296 18.529 1.00 94.31 89 ALA A C 1
ATOM 705 O O . ALA A 1 89 ? -5.521 -1.962 19.203 1.00 94.31 89 ALA A O 1
ATOM 706 N N . GLU A 1 90 ? -3.303 -1.962 18.885 1.00 95.94 90 GLU A N 1
ATOM 707 C CA . GLU A 1 90 ? -3.024 -1.079 20.029 1.00 95.94 90 GLU A CA 1
ATOM 708 C C . GLU A 1 90 ? -3.581 0.338 19.821 1.00 95.94 90 GLU A C 1
ATOM 710 O O . GLU A 1 90 ? -4.140 0.917 20.751 1.00 95.94 90 GLU A O 1
ATOM 715 N N . VAL A 1 91 ? -3.462 0.896 18.608 1.00 96.50 91 VAL A N 1
ATOM 716 C CA . VAL A 1 91 ? -4.057 2.201 18.259 1.00 96.50 91 VAL A CA 1
ATOM 717 C C . VAL A 1 91 ? -5.569 2.174 18.472 1.00 96.50 91 VAL A C 1
ATOM 719 O O . VAL A 1 91 ? -6.103 3.089 19.096 1.00 96.50 91 VAL A O 1
ATOM 722 N N . ASP A 1 92 ? -6.246 1.127 17.994 1.00 93.00 92 ASP A N 1
ATOM 723 C CA . ASP A 1 92 ? -7.689 0.957 18.183 1.00 93.00 92 ASP A CA 1
ATOM 724 C C . ASP A 1 92 ? -8.053 0.832 19.675 1.00 93.00 92 ASP A C 1
ATOM 726 O O . ASP A 1 92 ? -8.995 1.475 20.136 1.00 93.00 92 ASP A O 1
ATOM 730 N N . ALA A 1 93 ? -7.274 0.078 20.460 1.00 93.31 93 ALA A N 1
ATOM 731 C CA . ALA A 1 93 ? -7.482 -0.052 21.903 1.00 93.31 93 ALA A CA 1
ATOM 732 C C . ALA A 1 93 ? -7.347 1.294 22.638 1.00 93.31 93 ALA A C 1
ATOM 734 O O . ALA A 1 93 ? -8.224 1.662 23.421 1.00 93.31 93 ALA A O 1
ATOM 735 N N . PHE A 1 94 ? -6.298 2.072 22.347 1.00 95.88 94 PHE A N 1
ATOM 736 C CA . PHE A 1 94 ? -6.133 3.405 22.934 1.00 95.88 94 PHE A CA 1
ATOM 737 C C . PHE A 1 94 ? -7.236 4.377 22.511 1.00 95.88 94 PHE A C 1
ATOM 739 O O . PHE A 1 94 ? -7.623 5.233 23.310 1.00 95.88 94 PHE A O 1
ATOM 746 N N . ASP A 1 95 ? -7.767 4.238 21.294 1.00 93.00 95 ASP A N 1
ATOM 747 C CA . ASP A 1 95 ? -8.904 5.034 20.829 1.00 93.00 95 ASP A CA 1
ATOM 748 C C . ASP A 1 95 ? -10.174 4.717 21.633 1.00 93.00 95 ASP A C 1
ATOM 750 O O . ASP A 1 95 ? -10.871 5.629 22.078 1.00 93.00 95 ASP A O 1
ATOM 754 N N . PHE A 1 96 ? -10.437 3.435 21.912 1.00 90.31 96 PHE A N 1
ATOM 755 C CA . PHE A 1 96 ? -11.563 3.019 22.754 1.00 90.31 96 PHE A CA 1
ATOM 756 C C . PHE A 1 96 ? -11.411 3.416 24.229 1.00 90.31 96 PHE A C 1
ATOM 758 O O . PHE A 1 96 ? -12.414 3.682 24.894 1.00 90.31 96 PHE A O 1
ATOM 765 N N . GLU A 1 97 ? -10.182 3.472 24.745 1.00 92.56 97 GLU A N 1
ATOM 766 C CA . GLU A 1 97 ? -9.877 3.929 26.108 1.00 92.56 97 GLU A CA 1
ATOM 767 C C . GLU A 1 97 ? -9.857 5.464 26.241 1.00 92.56 97 GLU A C 1
ATOM 769 O O . GLU A 1 97 ? -9.793 5.984 27.356 1.00 92.56 97 GLU A O 1
ATOM 774 N N . GLY A 1 98 ? -9.895 6.207 25.128 1.00 92.88 98 GLY A N 1
ATOM 775 C CA . GLY A 1 98 ? -9.762 7.668 25.120 1.00 92.88 98 GLY A CA 1
ATOM 776 C C . GLY A 1 98 ? -8.354 8.165 25.474 1.00 92.88 98 GLY A C 1
ATOM 777 O O . GLY A 1 98 ? -8.178 9.324 25.855 1.00 92.88 98 GLY A O 1
ATOM 778 N N . ARG A 1 99 ? -7.334 7.304 25.363 1.00 95.38 99 ARG A N 1
ATOM 779 C CA . ARG A 1 99 ? -5.927 7.623 25.657 1.00 95.38 99 ARG A CA 1
ATOM 780 C C . ARG A 1 99 ? -5.252 8.257 24.445 1.00 95.38 99 ARG A C 1
ATOM 782 O O . ARG A 1 99 ? -4.434 7.637 23.768 1.00 95.38 99 ARG A O 1
ATOM 789 N N . THR A 1 100 ? -5.593 9.515 24.177 1.00 95.38 100 THR A N 1
ATOM 790 C CA . THR A 1 100 ? -5.159 10.247 22.975 1.00 95.38 100 THR A CA 1
ATOM 791 C C . THR A 1 100 ? -3.639 10.306 22.805 1.00 95.38 100 THR A C 1
ATOM 793 O O . THR A 1 100 ? -3.147 10.080 21.702 1.00 95.38 100 THR A O 1
ATOM 796 N N . ASP A 1 101 ? -2.879 10.557 23.873 1.00 97.31 101 ASP A N 1
ATOM 797 C CA . ASP A 1 101 ? -1.416 10.683 23.780 1.00 97.31 101 ASP A CA 1
ATOM 798 C C . ASP A 1 101 ? -0.743 9.356 23.407 1.00 97.31 101 ASP A C 1
ATOM 800 O O . ASP A 1 101 ? 0.189 9.322 22.602 1.00 97.31 101 ASP A O 1
ATOM 804 N N . ASP A 1 102 ? -1.228 8.248 23.969 1.00 97.38 102 ASP A N 1
ATOM 805 C CA . ASP A 1 102 ? -0.700 6.916 23.674 1.00 97.38 102 ASP A CA 1
ATOM 806 C C . ASP A 1 102 ? -1.124 6.451 22.278 1.00 97.38 102 ASP A C 1
ATOM 808 O O . ASP A 1 102 ? -0.312 5.872 21.555 1.00 97.38 102 ASP A O 1
ATOM 812 N N . LYS A 1 103 ? -2.347 6.799 21.850 1.00 97.25 103 LYS A N 1
ATOM 813 C CA . LYS A 1 103 ? -2.815 6.617 20.470 1.00 97.25 103 LYS A CA 1
ATOM 814 C C . LYS A 1 103 ? -1.891 7.316 19.472 1.00 97.25 103 LYS A C 1
ATOM 816 O O . LYS A 1 103 ? -1.482 6.686 18.501 1.00 97.25 103 LYS A O 1
ATOM 821 N N . ILE A 1 104 ? -1.542 8.585 19.708 1.00 97.69 104 ILE A N 1
ATOM 822 C CA . ILE A 1 104 ? -0.657 9.354 18.816 1.00 97.69 104 ILE A CA 1
ATOM 823 C C . ILE A 1 104 ? 0.704 8.663 18.696 1.00 97.69 104 ILE A C 1
ATOM 825 O O . ILE A 1 104 ? 1.145 8.383 17.584 1.00 97.69 104 ILE A O 1
ATOM 829 N N . LYS A 1 105 ? 1.327 8.292 19.821 1.00 97.75 105 LYS A N 1
ATOM 830 C CA . LYS A 1 105 ? 2.618 7.580 19.817 1.00 97.75 105 LYS A CA 1
ATOM 831 C C . LYS A 1 105 ? 2.536 6.234 19.101 1.00 97.75 105 LYS A C 1
ATOM 833 O O . LYS A 1 105 ? 3.428 5.875 18.339 1.00 97.75 105 LYS A O 1
ATOM 838 N N . ALA A 1 106 ? 1.476 5.462 19.338 1.00 97.69 106 ALA A N 1
ATOM 839 C CA . ALA A 1 106 ? 1.288 4.180 18.668 1.00 97.69 106 ALA A CA 1
ATOM 840 C C . ALA A 1 106 ? 1.095 4.356 17.154 1.00 97.69 106 ALA A C 1
ATOM 842 O O . ALA A 1 106 ? 1.649 3.581 16.375 1.00 97.69 106 ALA A O 1
ATOM 843 N N . GLN A 1 107 ? 0.383 5.405 16.739 1.00 97.38 107 GLN A N 1
ATOM 844 C CA . GLN A 1 107 ? 0.184 5.749 15.336 1.00 97.38 107 GLN A CA 1
ATOM 845 C C . GLN A 1 107 ? 1.490 6.198 14.659 1.00 97.38 107 GLN A C 1
ATOM 847 O O . GLN A 1 107 ? 1.739 5.805 13.523 1.00 97.38 107 GLN A O 1
ATOM 852 N N . GLU A 1 108 ? 2.362 6.939 15.346 1.00 98.12 108 GLU A N 1
ATOM 853 C CA . GLU A 1 108 ? 3.703 7.274 14.837 1.00 98.12 108 GLU A CA 1
ATOM 854 C C . GLU A 1 108 ? 4.541 6.015 14.567 1.00 98.12 108 GLU A C 1
ATOM 856 O O . GLU A 1 108 ? 5.143 5.889 13.501 1.00 98.12 108 GLU A O 1
ATOM 861 N N . VAL A 1 109 ? 4.513 5.037 15.481 1.00 98.12 109 VAL A N 1
ATOM 862 C CA . VAL A 1 109 ? 5.208 3.750 15.293 1.00 98.12 109 VAL A CA 1
ATOM 863 C C . VAL A 1 109 ? 4.634 2.970 14.106 1.00 98.12 109 VAL A C 1
ATOM 865 O O . VAL A 1 109 ? 5.390 2.360 13.350 1.00 98.12 109 VAL A O 1
ATOM 868 N N . VAL A 1 110 ? 3.312 2.994 13.900 1.00 97.75 110 VAL A N 1
ATOM 869 C CA . VAL A 1 110 ? 2.684 2.386 12.713 1.00 97.75 110 VAL A CA 1
ATOM 870 C C . VAL A 1 110 ? 3.233 3.003 11.428 1.00 97.75 110 VAL A C 1
ATOM 872 O O . VAL A 1 110 ? 3.574 2.267 10.501 1.00 97.75 110 VAL A O 1
ATOM 875 N N . GLU A 1 111 ? 3.323 4.331 11.356 1.00 97.06 111 GLU A N 1
ATOM 876 C CA . GLU A 1 111 ? 3.826 5.021 10.165 1.00 97.06 111 GLU A CA 1
ATOM 877 C C . GLU A 1 111 ? 5.322 4.754 9.938 1.00 97.06 111 GLU A C 1
ATOM 879 O O . GLU A 1 111 ? 5.732 4.518 8.802 1.00 97.06 111 GLU A O 1
ATOM 884 N N . GLU A 1 112 ? 6.127 4.664 11.002 1.00 97.69 112 GLU A N 1
ATOM 885 C CA . GLU A 1 112 ? 7.536 4.266 10.904 1.00 97.69 112 GLU A CA 1
ATOM 886 C C . GLU A 1 112 ? 7.690 2.838 10.351 1.00 97.69 112 GLU A C 1
ATOM 888 O O . GLU A 1 112 ? 8.494 2.594 9.449 1.00 97.69 112 GLU A O 1
ATOM 893 N N . LEU A 1 113 ? 6.900 1.881 10.849 1.00 97.88 113 LEU A N 1
ATOM 894 C CA . LEU A 1 113 ? 6.920 0.500 10.359 1.00 97.88 113 LEU A CA 1
ATOM 895 C C . LEU A 1 113 ? 6.428 0.397 8.909 1.00 97.88 113 LEU A C 1
ATOM 897 O O . LEU A 1 113 ? 6.988 -0.369 8.123 1.00 97.88 113 LEU A O 1
ATOM 901 N N . ARG A 1 114 ? 5.406 1.176 8.531 1.00 96.19 114 ARG A N 1
ATOM 902 C CA . ARG A 1 114 ? 4.919 1.260 7.144 1.00 96.19 114 ARG A CA 1
ATOM 903 C C . ARG A 1 114 ? 5.985 1.813 6.206 1.00 96.19 114 ARG A C 1
ATOM 905 O O . ARG A 1 114 ? 6.168 1.235 5.137 1.00 96.19 114 ARG A O 1
ATOM 912 N N . ALA A 1 115 ? 6.692 2.869 6.612 1.00 96.94 115 ALA A N 1
ATOM 913 C CA . ALA A 1 115 ? 7.797 3.441 5.848 1.00 96.94 115 ALA A CA 1
ATOM 914 C C . ALA A 1 115 ? 8.928 2.420 5.666 1.00 96.94 115 ALA A C 1
ATOM 916 O O . ALA A 1 115 ? 9.299 2.123 4.535 1.00 96.94 115 ALA A O 1
ATOM 917 N N . LYS A 1 116 ? 9.372 1.768 6.752 1.00 97.62 116 LYS A N 1
ATOM 918 C CA . LYS A 1 116 ? 10.387 0.698 6.690 1.00 97.62 116 LYS A CA 1
ATOM 919 C C . LYS A 1 116 ? 9.983 -0.434 5.749 1.00 97.62 116 LYS A C 1
ATOM 921 O O . LYS A 1 116 ? 10.799 -0.905 4.960 1.00 97.62 116 LYS A O 1
ATOM 926 N N . ARG A 1 117 ? 8.721 -0.872 5.811 1.00 96.94 117 ARG A N 1
ATOM 927 C CA . ARG A 1 117 ? 8.204 -1.905 4.907 1.00 96.94 117 ARG A CA 1
ATOM 928 C C . ARG A 1 117 ? 8.240 -1.432 3.454 1.00 96.94 117 ARG A C 1
ATOM 930 O O . ARG A 1 117 ? 8.697 -2.185 2.603 1.00 96.94 117 ARG A O 1
ATOM 937 N N . ALA A 1 118 ? 7.790 -0.208 3.178 1.00 96.62 118 ALA A N 1
ATOM 938 C CA . ALA A 1 118 ? 7.783 0.360 1.832 1.00 96.62 118 ALA A CA 1
ATOM 939 C C . ALA A 1 118 ? 9.199 0.503 1.251 1.00 96.62 118 ALA A C 1
ATOM 941 O O . ALA A 1 118 ? 9.415 0.122 0.103 1.00 96.62 118 ALA A O 1
ATOM 942 N N . ASP A 1 119 ? 10.165 0.966 2.047 1.00 96.69 119 ASP A N 1
ATOM 943 C CA . ASP A 1 119 ? 11.571 1.085 1.641 1.00 96.69 119 ASP A CA 1
ATOM 944 C C . ASP A 1 119 ? 12.191 -0.285 1.328 1.00 96.69 119 ASP A C 1
ATOM 946 O O . ASP A 1 119 ? 12.916 -0.453 0.343 1.00 96.69 119 ASP A O 1
ATOM 950 N N . MET A 1 120 ? 11.865 -1.303 2.130 1.00 95.94 120 MET A N 1
ATOM 951 C CA . MET A 1 120 ? 12.351 -2.664 1.904 1.00 95.94 120 MET A CA 1
ATOM 952 C C . MET A 1 120 ? 11.736 -3.290 0.646 1.00 95.94 120 MET A C 1
ATOM 954 O O . MET A 1 120 ? 12.449 -3.888 -0.157 1.00 95.94 120 MET A O 1
ATOM 958 N N . GLN A 1 121 ? 10.431 -3.097 0.426 1.00 95.56 121 GLN A N 1
ATOM 959 C CA . GLN A 1 121 ? 9.749 -3.509 -0.806 1.00 95.56 121 GLN A CA 1
ATOM 960 C C . GLN A 1 121 ? 10.335 -2.810 -2.039 1.00 95.56 121 GLN A C 1
ATOM 962 O O . GLN A 1 121 ? 10.558 -3.456 -3.064 1.00 95.56 121 GLN A O 1
ATOM 967 N N . ALA A 1 122 ? 10.618 -1.508 -1.931 1.00 95.56 122 ALA A N 1
ATOM 968 C CA . ALA A 1 122 ? 11.232 -0.712 -2.987 1.00 95.56 122 ALA A CA 1
ATOM 969 C C . ALA A 1 122 ? 12.613 -1.244 -3.367 1.00 95.56 122 ALA A C 1
ATOM 971 O O . ALA A 1 122 ? 12.852 -1.511 -4.542 1.00 95.56 122 ALA A O 1
ATOM 972 N N . THR A 1 123 ? 13.464 -1.489 -2.368 1.00 94.69 123 THR A N 1
ATOM 973 C CA . THR A 1 123 ? 14.815 -2.033 -2.564 1.00 94.69 123 THR A CA 1
ATOM 974 C C . THR A 1 123 ? 14.774 -3.386 -3.283 1.00 94.69 123 THR A C 1
ATOM 976 O O . THR A 1 123 ? 15.509 -3.607 -4.246 1.00 94.69 123 THR A O 1
ATOM 979 N N . LEU A 1 124 ? 13.887 -4.295 -2.854 1.00 94.19 124 LEU A N 1
ATOM 980 C CA . LEU A 1 124 ? 13.741 -5.622 -3.467 1.00 94.19 124 LEU A CA 1
ATOM 981 C C . LEU A 1 124 ? 13.254 -5.536 -4.917 1.00 94.19 124 LEU A C 1
ATOM 983 O O . LEU A 1 124 ? 13.777 -6.221 -5.798 1.00 94.19 124 LEU A O 1
ATOM 987 N N . LEU A 1 125 ? 12.262 -4.681 -5.178 1.00 92.31 125 LEU A N 1
ATOM 988 C CA . LEU A 1 125 ? 11.736 -4.506 -6.525 1.00 92.31 125 LEU A CA 1
ATOM 989 C C . LEU A 1 125 ? 12.759 -3.832 -7.448 1.00 92.31 125 LEU A C 1
ATOM 991 O O . LEU A 1 125 ? 12.871 -4.222 -8.610 1.00 92.31 125 LEU A O 1
ATOM 995 N N . LEU A 1 126 ? 13.536 -2.872 -6.940 1.00 91.94 126 LEU A N 1
ATOM 996 C CA . LEU A 1 126 ? 14.604 -2.237 -7.705 1.00 91.94 126 LEU A CA 1
ATOM 997 C C . LEU A 1 126 ? 15.699 -3.242 -8.077 1.00 91.94 126 LEU A C 1
ATOM 999 O O . LEU A 1 126 ? 16.156 -3.255 -9.219 1.00 91.94 126 LEU A O 1
ATOM 1003 N N . ASP A 1 127 ? 16.097 -4.120 -7.154 1.00 91.31 127 ASP A N 1
ATOM 1004 C CA . ASP A 1 127 ? 17.044 -5.200 -7.449 1.00 91.31 127 ASP A CA 1
ATOM 1005 C C . ASP A 1 127 ? 16.505 -6.140 -8.543 1.00 91.31 127 ASP A C 1
ATOM 1007 O O . ASP A 1 127 ? 17.221 -6.476 -9.491 1.00 91.31 127 ASP A O 1
ATOM 1011 N N . ALA A 1 128 ? 15.216 -6.491 -8.493 1.00 89.00 128 ALA A N 1
ATOM 1012 C CA . ALA A 1 128 ? 14.576 -7.265 -9.556 1.00 89.00 128 ALA A CA 1
ATOM 1013 C C . ALA A 1 128 ? 14.568 -6.524 -10.906 1.00 89.00 128 ALA A C 1
ATOM 1015 O O . ALA A 1 128 ? 14.891 -7.125 -11.931 1.00 89.00 128 ALA A O 1
ATOM 1016 N N . PHE A 1 129 ? 14.271 -5.221 -10.921 1.00 88.06 129 PHE A N 1
ATOM 1017 C CA . PHE A 1 129 ? 14.326 -4.387 -12.129 1.00 88.06 129 PHE A CA 1
ATOM 1018 C C . PHE A 1 129 ? 15.745 -4.278 -12.696 1.00 88.06 129 PHE A C 1
ATOM 1020 O O . PHE A 1 129 ? 15.932 -4.345 -13.911 1.00 88.06 129 PHE A O 1
ATOM 1027 N N . ASN A 1 130 ? 16.759 -4.178 -11.837 1.00 88.25 130 ASN A N 1
ATOM 1028 C CA . ASN A 1 130 ? 18.160 -4.148 -12.248 1.00 88.25 130 ASN A CA 1
ATOM 1029 C C . ASN A 1 130 ? 18.612 -5.485 -12.848 1.00 88.25 130 ASN A C 1
ATOM 1031 O O . ASN A 1 130 ? 19.289 -5.492 -13.879 1.00 88.25 130 ASN A O 1
ATOM 1035 N N . LYS A 1 131 ? 18.209 -6.614 -12.253 1.00 85.12 131 LYS A N 1
ATOM 1036 C CA . LYS A 1 131 ? 18.471 -7.961 -12.788 1.00 85.12 131 LYS A CA 1
ATOM 1037 C C . LYS A 1 131 ? 17.784 -8.181 -14.131 1.00 85.12 131 LYS A C 1
ATOM 1039 O O . LYS A 1 131 ? 18.416 -8.660 -15.070 1.00 85.12 131 LYS A O 1
ATOM 1044 N N . ASP A 1 132 ? 16.522 -7.779 -14.242 1.00 78.69 132 ASP A N 1
ATOM 1045 C CA . ASP A 1 132 ? 15.756 -7.839 -15.485 1.00 78.69 132 ASP A CA 1
ATOM 1046 C C . ASP A 1 132 ? 16.410 -6.977 -16.573 1.00 78.69 132 ASP A C 1
ATOM 1048 O O . ASP A 1 132 ? 16.697 -7.466 -17.666 1.00 78.69 132 ASP A O 1
ATOM 1052 N N . ARG A 1 133 ? 16.804 -5.740 -16.248 1.00 79.62 133 ARG A N 1
ATOM 1053 C CA . ARG A 1 133 ? 17.574 -4.885 -17.158 1.00 79.62 133 ARG A CA 1
ATOM 1054 C C . ARG A 1 133 ? 18.876 -5.549 -17.601 1.00 79.62 133 ARG A C 1
ATOM 1056 O O . ARG A 1 133 ? 19.158 -5.543 -18.797 1.00 79.62 133 ARG A O 1
ATOM 1063 N N . ALA A 1 134 ? 19.645 -6.114 -16.669 1.00 78.94 134 ALA A N 1
ATOM 1064 C CA . ALA A 1 134 ? 20.889 -6.812 -16.976 1.00 78.94 134 ALA A CA 1
ATOM 1065 C C . ALA A 1 134 ? 20.649 -8.006 -17.914 1.00 78.94 134 ALA A C 1
ATOM 1067 O O . ALA A 1 134 ? 21.423 -8.194 -18.849 1.00 78.94 134 ALA A O 1
ATOM 1068 N N . SER A 1 135 ? 19.551 -8.747 -17.724 1.00 69.81 135 SER A N 1
ATOM 1069 C CA . SER A 1 135 ? 19.164 -9.880 -18.574 1.00 69.81 135 SER A CA 1
ATOM 1070 C C . SER A 1 135 ? 18.688 -9.470 -19.975 1.00 69.81 135 SER A C 1
ATOM 1072 O O . SER A 1 135 ? 18.969 -10.172 -20.943 1.00 69.81 135 SER A O 1
ATOM 1074 N N . LEU A 1 136 ? 18.044 -8.303 -20.110 1.00 64.44 136 LEU A N 1
ATOM 1075 C CA . LEU A 1 136 ? 17.661 -7.723 -21.403 1.00 64.44 136 LEU A CA 1
ATOM 1076 C C . LEU A 1 136 ? 18.882 -7.195 -22.177 1.00 64.44 136 LEU A C 1
ATOM 1078 O O . LEU A 1 136 ? 18.873 -7.168 -23.406 1.00 64.44 136 LEU A O 1
ATOM 1082 N N . THR A 1 137 ? 19.953 -6.806 -21.479 1.00 53.19 137 THR A N 1
ATOM 1083 C CA . THR A 1 137 ? 21.287 -6.611 -22.067 1.00 53.19 137 THR A CA 1
ATOM 1084 C C . THR A 1 137 ? 22.067 -7.925 -22.123 1.00 53.19 137 THR A C 1
ATOM 1086 O O . THR A 1 137 ? 23.075 -8.107 -21.448 1.00 53.19 137 THR A O 1
ATOM 1089 N N . GLN A 1 138 ? 21.652 -8.810 -23.025 1.00 38.19 138 GLN A N 1
ATOM 1090 C CA . GLN A 1 138 ? 22.600 -9.618 -23.784 1.00 38.19 138 GLN A CA 1
ATOM 1091 C C . GLN A 1 138 ? 22.375 -9.384 -25.282 1.00 38.19 138 GL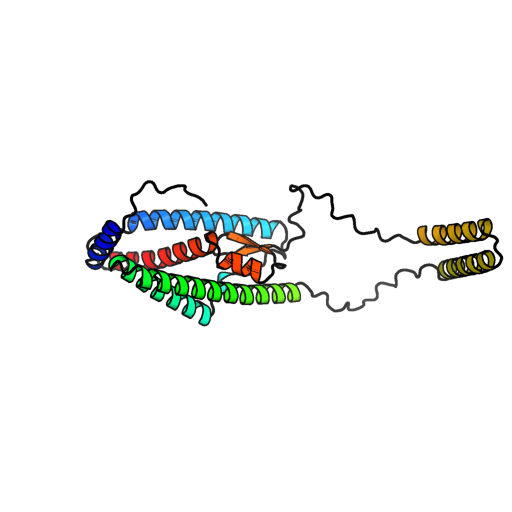N A C 1
ATOM 1093 O O . GLN A 1 138 ? 21.580 -10.075 -25.912 1.00 38.19 138 GLN A O 1
ATOM 1098 N N . PRO A 1 139 ? 23.152 -8.517 -25.937 1.00 37.31 139 PRO A N 1
ATOM 1099 C CA . PRO A 1 139 ? 23.998 -9.075 -26.964 1.00 37.31 139 PRO A CA 1
ATOM 1100 C C . PRO A 1 139 ? 25.056 -9.925 -26.236 1.00 37.31 139 PRO A C 1
ATOM 1102 O O . PRO A 1 139 ? 25.599 -9.518 -25.204 1.00 37.31 139 PRO A O 1
ATOM 1105 N N . ALA A 1 140 ? 25.418 -11.090 -26.776 1.00 35.84 140 ALA A N 1
ATOM 1106 C CA . ALA A 1 140 ? 26.797 -11.530 -26.591 1.00 35.84 140 ALA A CA 1
ATOM 1107 C C . ALA A 1 140 ? 27.706 -10.291 -26.798 1.00 35.84 140 ALA A C 1
ATOM 1109 O O . ALA A 1 140 ? 27.340 -9.445 -27.629 1.00 35.84 140 ALA A O 1
ATOM 1110 N N . PRO A 1 141 ? 28.884 -10.143 -26.146 1.00 36.78 141 PRO A N 1
ATOM 1111 C CA . PRO A 1 141 ? 29.908 -9.322 -26.801 1.00 36.78 141 PRO A CA 1
ATOM 1112 C C . PRO A 1 141 ? 29.884 -9.805 -28.245 1.00 36.78 141 PRO A C 1
ATOM 1114 O O . PRO A 1 141 ? 29.835 -11.033 -28.397 1.00 36.78 141 PRO A O 1
ATOM 1117 N N . PRO A 1 142 ? 29.718 -8.933 -29.260 1.00 35.19 142 PRO A N 1
ATOM 1118 C CA . PRO A 1 142 ? 29.549 -9.421 -30.611 1.00 35.19 142 PRO A CA 1
ATOM 1119 C C . PRO A 1 142 ? 30.611 -10.496 -30.779 1.00 35.19 142 PRO A C 1
ATOM 1121 O O . PRO A 1 142 ? 31.805 -10.220 -30.625 1.00 35.19 142 PRO A O 1
ATOM 1124 N N . GLN A 1 143 ? 30.186 -11.749 -31.007 1.00 41.09 143 GLN A N 1
ATOM 1125 C CA . GLN A 1 143 ? 31.015 -12.568 -31.851 1.00 41.09 143 GLN A CA 1
ATOM 1126 C C . GLN A 1 143 ? 31.065 -11.687 -33.073 1.00 41.09 143 GLN A C 1
ATOM 1128 O O . GLN A 1 143 ? 30.059 -11.495 -33.756 1.00 41.09 143 GLN A O 1
ATOM 1133 N N . VAL A 1 144 ? 32.183 -10.992 -33.209 1.00 37.72 144 VAL A N 1
ATOM 1134 C CA . VAL A 1 144 ? 32.557 -10.289 -34.405 1.00 37.72 144 VAL A CA 1
ATOM 1135 C C . VAL A 1 144 ? 32.690 -11.395 -35.449 1.00 37.72 144 VAL A C 1
ATOM 1137 O O . VAL A 1 144 ? 33.778 -11.764 -35.863 1.00 37.72 144 VAL A O 1
ATOM 1140 N N . ALA A 1 145 ? 31.560 -11.954 -35.897 1.00 38.22 145 ALA A N 1
ATOM 1141 C CA . ALA A 1 145 ? 31.349 -12.097 -37.312 1.00 38.22 145 ALA A CA 1
ATOM 1142 C C . ALA A 1 145 ? 31.576 -10.679 -37.808 1.00 38.22 145 ALA A C 1
ATOM 1144 O O . ALA A 1 145 ? 30.752 -9.794 -37.577 1.00 38.22 145 ALA A O 1
ATOM 1145 N N . ALA A 1 146 ? 32.808 -10.453 -38.258 1.00 34.81 146 ALA A N 1
ATOM 1146 C CA . ALA A 1 146 ? 33.293 -9.166 -38.677 1.00 34.81 146 ALA A CA 1
ATOM 1147 C C . ALA A 1 146 ? 32.257 -8.609 -39.649 1.00 34.81 146 ALA A C 1
ATOM 1149 O O . ALA A 1 146 ? 32.165 -9.049 -40.793 1.00 34.81 146 ALA A O 1
ATOM 1150 N N . VAL A 1 147 ? 31.446 -7.661 -39.177 1.00 36.38 147 VAL A N 1
ATOM 1151 C CA . VAL A 1 147 ? 30.861 -6.693 -40.085 1.00 36.38 147 VAL A CA 1
ATOM 1152 C C . VAL A 1 147 ? 32.094 -6.073 -40.734 1.00 36.38 147 VAL A C 1
ATOM 1154 O O . VAL A 1 147 ? 32.978 -5.618 -39.994 1.00 36.38 147 VAL A O 1
ATOM 1157 N N . PRO A 1 148 ? 32.243 -6.166 -42.068 1.00 45.38 148 PRO A N 1
ATOM 1158 C CA . PRO A 1 148 ? 33.373 -5.547 -42.732 1.00 45.38 148 PRO A CA 1
ATOM 1159 C C . PRO A 1 148 ? 33.413 -4.093 -42.257 1.00 45.38 148 PRO A C 1
ATOM 1161 O O . PRO A 1 148 ? 32.346 -3.478 -42.142 1.00 45.38 148 PRO A O 1
ATOM 1164 N N . PRO A 1 149 ? 34.597 -3.587 -41.870 1.00 42.78 149 PRO A N 1
ATOM 1165 C CA . PRO A 1 149 ? 34.715 -2.277 -41.254 1.00 42.78 149 PRO A CA 1
ATOM 1166 C C . PRO A 1 149 ? 33.914 -1.259 -42.073 1.00 42.78 149 PRO A C 1
ATOM 1168 O O . PRO A 1 149 ? 33.956 -1.339 -43.308 1.00 42.78 149 PRO A O 1
ATOM 1171 N N . PRO A 1 150 ? 33.176 -0.325 -41.432 1.00 43.31 150 PRO A N 1
ATOM 1172 C CA . PRO A 1 150 ? 32.654 0.818 -42.164 1.00 43.31 150 PRO A CA 1
ATOM 1173 C C . PRO A 1 150 ? 33.838 1.389 -42.935 1.00 43.31 150 PRO A C 1
ATOM 1175 O O . PRO A 1 150 ? 34.911 1.566 -42.348 1.00 43.31 150 PRO A O 1
ATOM 1178 N N . ALA A 1 151 ? 33.674 1.532 -44.255 1.00 46.44 151 ALA A N 1
ATOM 1179 C CA . ALA A 1 151 ? 34.754 1.978 -45.119 1.00 46.44 151 ALA A CA 1
ATOM 1180 C C . ALA A 1 151 ? 35.405 3.194 -44.445 1.00 46.44 151 ALA A C 1
ATOM 1182 O O . ALA A 1 151 ? 34.667 4.093 -44.021 1.00 46.44 151 ALA A O 1
ATOM 1183 N N . PRO A 1 152 ? 36.736 3.179 -44.236 1.00 47.91 152 PRO A N 1
ATOM 1184 C CA . PRO A 1 152 ? 37.401 4.288 -43.578 1.00 47.91 152 PRO A CA 1
ATOM 1185 C C . PRO A 1 152 ? 36.967 5.571 -44.295 1.00 47.91 152 PRO A C 1
ATOM 1187 O O . PRO A 1 152 ? 36.888 5.545 -45.528 1.00 47.91 152 PRO A O 1
ATOM 1190 N N . PRO A 1 153 ? 36.646 6.667 -43.578 1.00 51.66 153 PRO A N 1
ATOM 1191 C CA . PRO A 1 153 ? 36.523 7.955 -44.247 1.00 51.66 153 PRO A CA 1
ATOM 1192 C C . PRO A 1 153 ? 37.822 8.113 -45.025 1.00 51.66 153 PRO A C 1
ATOM 1194 O O . PRO A 1 153 ? 38.881 7.992 -44.407 1.00 51.66 153 PRO A O 1
ATOM 1197 N N . ASP A 1 154 ? 37.728 8.204 -46.360 1.00 56.19 154 ASP A N 1
ATOM 1198 C CA . ASP A 1 154 ? 38.869 8.096 -47.274 1.00 56.19 154 ASP A CA 1
ATOM 1199 C C . ASP A 1 154 ? 40.077 8.765 -46.619 1.00 56.19 154 ASP A C 1
ATOM 1201 O O . ASP A 1 154 ? 40.021 9.966 -46.353 1.00 56.19 154 ASP A O 1
ATOM 1205 N N . ALA A 1 155 ? 41.123 8.003 -46.265 1.00 60.34 155 ALA A N 1
ATOM 1206 C CA . ALA A 1 155 ? 42.252 8.526 -45.479 1.00 60.34 155 ALA A CA 1
ATOM 1207 C C . ALA A 1 155 ? 42.817 9.814 -46.111 1.00 60.34 155 ALA A C 1
ATOM 1209 O O . ALA A 1 155 ? 43.196 10.757 -45.423 1.00 60.34 155 ALA A O 1
ATOM 1210 N N . ARG A 1 156 ? 42.698 9.893 -47.440 1.00 63.41 156 ARG A N 1
ATOM 1211 C CA . ARG A 1 156 ? 42.953 11.060 -48.278 1.00 63.41 156 ARG A CA 1
ATOM 1212 C C . ARG A 1 156 ? 42.121 12.299 -47.912 1.00 63.41 156 ARG A C 1
ATOM 1214 O O . ARG A 1 156 ? 42.665 13.392 -47.871 1.00 63.41 156 ARG A O 1
ATOM 1221 N N . THR A 1 157 ? 40.824 12.172 -47.651 1.00 66.75 157 THR A N 1
ATOM 1222 C CA . THR A 1 157 ? 39.943 13.287 -47.256 1.00 66.75 157 THR A CA 1
ATOM 1223 C C . THR A 1 157 ? 40.297 13.801 -45.862 1.00 66.75 157 THR A C 1
ATOM 1225 O O . THR A 1 157 ? 40.327 15.010 -45.649 1.00 66.75 157 THR A O 1
ATOM 1228 N N . GLN A 1 158 ? 40.633 12.906 -44.927 1.00 72.12 158 GLN A N 1
ATOM 1229 C CA . GLN A 1 158 ? 41.081 13.285 -43.582 1.00 72.12 158 GLN A CA 1
ATOM 1230 C C . GLN A 1 158 ? 42.442 14.006 -43.621 1.00 72.12 158 GLN A C 1
ATOM 1232 O O . GLN A 1 158 ? 42.635 15.009 -42.934 1.00 72.12 158 GLN A O 1
ATOM 1237 N N . GLU A 1 159 ? 43.365 13.532 -44.462 1.00 75.88 159 GLU A N 1
ATOM 1238 C CA . GLU A 1 159 ? 44.658 14.175 -44.716 1.00 75.88 159 GLU A CA 1
ATOM 1239 C C . GLU A 1 159 ? 44.490 15.565 -45.347 1.00 75.88 159 GLU A C 1
ATOM 1241 O O . GLU A 1 159 ? 45.088 16.520 -44.856 1.00 75.88 159 GLU A O 1
ATOM 1246 N N . ILE A 1 160 ? 43.611 15.713 -46.347 1.00 78.50 160 ILE A N 1
ATOM 1247 C CA . ILE A 1 160 ? 43.310 17.011 -46.982 1.00 78.50 160 ILE A CA 1
ATOM 1248 C C . ILE A 1 160 ? 42.696 17.993 -45.972 1.00 78.50 160 ILE A C 1
ATOM 1250 O O . ILE A 1 160 ? 43.035 19.176 -45.983 1.00 78.50 160 ILE A O 1
ATOM 1254 N N . ILE A 1 161 ? 41.817 17.526 -45.077 1.00 78.62 161 ILE A N 1
ATOM 1255 C CA . ILE A 1 161 ? 41.247 18.359 -44.006 1.00 78.62 161 ILE A CA 1
ATOM 1256 C C . ILE A 1 161 ? 42.354 18.852 -43.065 1.00 78.62 161 ILE A C 1
ATOM 1258 O O . ILE A 1 161 ? 42.405 20.041 -42.756 1.00 78.62 161 ILE A O 1
ATOM 1262 N N . ASN A 1 162 ? 43.257 17.969 -42.633 1.00 79.69 162 ASN A N 1
ATOM 1263 C CA . ASN A 1 162 ? 44.353 18.340 -41.736 1.00 79.69 162 ASN A CA 1
ATOM 1264 C C . ASN A 1 162 ? 45.348 19.302 -42.407 1.00 79.69 162 ASN A C 1
ATOM 1266 O O . ASN A 1 162 ? 45.805 20.252 -41.774 1.00 79.69 162 ASN A O 1
ATOM 1270 N N . GLU A 1 163 ? 45.641 19.107 -43.694 1.00 82.69 163 GLU A N 1
ATOM 1271 C CA . GLU A 1 163 ? 46.490 20.009 -44.477 1.00 82.69 163 GLU A CA 1
ATOM 1272 C C . GLU A 1 163 ? 45.860 21.405 -44.617 1.00 82.69 163 GLU A C 1
ATOM 1274 O O . GLU A 1 163 ? 46.537 22.420 -44.442 1.00 82.69 163 GLU A O 1
ATOM 1279 N N . LYS A 1 164 ? 44.545 21.475 -44.867 1.00 83.88 164 LYS A N 1
ATOM 1280 C CA . LYS A 1 164 ? 43.798 22.741 -44.962 1.00 83.88 164 LYS A CA 1
ATOM 1281 C C . LYS A 1 164 ? 43.725 23.485 -43.629 1.00 83.88 164 LYS A C 1
ATOM 1283 O O . LYS A 1 164 ? 43.875 24.704 -43.625 1.00 83.88 164 LYS A O 1
ATOM 1288 N N . LEU A 1 165 ? 43.558 22.768 -42.515 1.00 83.44 165 LEU A N 1
ATOM 1289 C CA . LEU A 1 165 ? 43.589 23.352 -41.169 1.00 83.44 165 LEU A CA 1
ATOM 1290 C C . LEU A 1 165 ? 44.969 23.927 -40.840 1.00 83.44 165 LEU A C 1
ATOM 1292 O O . LEU A 1 165 ? 45.064 25.076 -40.423 1.00 83.44 165 LEU A O 1
ATOM 1296 N N . LYS A 1 166 ? 46.038 23.178 -41.130 1.00 86.62 166 LYS A N 1
ATOM 1297 C CA . LYS A 1 166 ? 47.410 23.657 -40.932 1.00 86.62 166 LYS A CA 1
ATOM 1298 C C . LYS A 1 166 ? 47.710 24.903 -41.773 1.00 86.62 166 LYS A C 1
ATOM 1300 O O . LYS A 1 166 ? 48.304 25.859 -41.287 1.00 86.62 166 LYS A O 1
ATOM 1305 N N . LYS A 1 167 ? 47.253 24.927 -43.028 1.00 85.06 167 LYS A N 1
ATOM 1306 C CA . LYS A 1 167 ? 47.419 26.093 -43.905 1.00 85.06 167 LYS A CA 1
ATOM 1307 C C . LYS A 1 167 ? 46.656 27.319 -43.394 1.00 85.06 167 LYS A C 1
ATOM 1309 O O . LYS A 1 167 ? 47.142 28.435 -43.540 1.00 85.06 167 LYS A O 1
ATOM 1314 N N . ALA A 1 168 ? 45.480 27.128 -42.798 1.00 87.75 168 ALA A N 1
ATOM 1315 C CA . ALA A 1 168 ? 44.739 28.222 -42.182 1.00 87.75 168 ALA A CA 1
ATOM 1316 C C . ALA A 1 168 ? 45.463 28.807 -40.958 1.00 87.75 168 ALA A C 1
ATOM 1318 O O . ALA A 1 168 ? 45.465 30.024 -40.790 1.00 87.75 168 ALA A O 1
ATOM 1319 N N . GLU A 1 169 ? 46.109 27.967 -40.144 1.00 84.19 169 GLU A N 1
ATOM 1320 C CA . GLU A 1 169 ? 46.934 28.414 -39.012 1.00 84.19 169 GLU A CA 1
ATOM 1321 C C . GLU A 1 169 ? 48.129 29.253 -39.490 1.00 84.19 169 GLU A C 1
ATOM 1323 O O . GLU A 1 169 ? 48.315 30.372 -39.018 1.00 84.19 169 GLU A O 1
ATOM 1328 N N . GLU A 1 170 ? 48.873 28.781 -40.497 1.00 85.81 170 GLU A N 1
ATOM 1329 C CA . GLU A 1 170 ? 50.023 29.506 -41.067 1.00 85.81 170 GLU A CA 1
ATOM 1330 C C . GLU A 1 170 ? 49.624 30.862 -41.686 1.00 85.81 170 GLU A C 1
ATOM 1332 O O . GLU A 1 170 ? 50.330 31.860 -41.521 1.00 85.81 170 GLU A O 1
ATOM 1337 N N . LEU A 1 171 ? 48.482 30.924 -42.384 1.00 84.19 171 LEU A N 1
ATOM 1338 C CA . LEU A 1 171 ? 47.933 32.172 -42.935 1.00 84.19 171 LEU A CA 1
ATOM 1339 C C . LEU A 1 171 ? 47.459 33.126 -41.824 1.00 84.19 171 LEU A C 1
ATOM 1341 O O . LEU A 1 171 ? 47.606 34.344 -41.950 1.00 84.19 171 LEU A O 1
ATOM 1345 N N . GLY A 1 172 ? 46.936 32.574 -40.725 1.00 77.62 172 GLY A N 1
ATOM 1346 C CA . GLY A 1 172 ? 46.559 33.318 -39.526 1.00 77.62 172 GLY A CA 1
ATOM 1347 C C . GLY A 1 172 ? 47.762 33.950 -38.825 1.00 77.62 172 GLY A C 1
ATOM 1348 O O . GLY A 1 172 ? 47.710 35.128 -38.474 1.00 77.62 172 GLY A O 1
ATOM 1349 N N . GLU A 1 173 ? 48.873 33.218 -38.694 1.00 83.69 173 GLU A N 1
ATOM 1350 C CA . GLU A 1 173 ? 50.129 33.738 -38.130 1.00 83.69 173 GLU A CA 1
ATOM 1351 C C . GLU A 1 173 ? 50.743 34.857 -38.986 1.00 83.69 173 GLU A C 1
ATOM 1353 O O . GLU A 1 173 ? 51.353 35.787 -38.459 1.00 83.69 173 GLU A O 1
ATOM 1358 N N . GLN A 1 174 ? 50.535 34.811 -40.304 1.00 84.31 174 GLN A N 1
ATOM 1359 C CA . GLN A 1 174 ? 50.969 35.850 -41.245 1.00 84.31 174 GLN A CA 1
ATOM 1360 C C . GLN A 1 174 ? 50.017 37.059 -41.300 1.00 84.31 174 GLN A C 1
ATOM 1362 O O . GLN A 1 174 ? 50.289 38.025 -42.014 1.00 84.31 174 GLN A O 1
ATOM 1367 N N . GLY A 1 175 ? 48.909 37.030 -40.550 1.00 75.31 175 GLY A N 1
ATOM 1368 C CA . GLY A 1 175 ? 47.929 38.115 -40.486 1.00 75.31 175 GLY A CA 1
ATOM 1369 C C . GLY A 1 175 ? 47.013 38.221 -41.711 1.00 75.31 175 GLY A C 1
ATOM 1370 O O . GLY A 1 175 ? 46.309 39.221 -41.855 1.00 75.31 175 GLY A O 1
ATOM 1371 N N . MET A 1 176 ? 46.986 37.210 -42.586 1.00 72.12 176 MET A N 1
ATOM 1372 C CA . MET A 1 176 ? 46.123 37.165 -43.775 1.00 72.12 176 MET A CA 1
ATOM 1373 C C . MET A 1 176 ? 44.759 36.555 -43.424 1.00 72.12 176 MET A C 1
ATOM 1375 O O . MET A 1 176 ? 44.430 35.427 -43.793 1.00 72.12 176 MET A O 1
ATOM 1379 N N . VAL A 1 177 ? 43.970 37.325 -42.666 1.00 72.25 177 VAL A N 1
ATOM 1380 C CA . VAL A 1 177 ? 42.712 36.892 -42.027 1.00 72.25 177 VAL A CA 1
ATOM 1381 C C . VAL A 1 177 ? 41.675 36.383 -43.035 1.00 72.25 177 VAL A C 1
ATOM 1383 O O . VAL A 1 177 ? 41.090 35.321 -42.819 1.00 72.25 177 VAL A O 1
ATOM 1386 N N . ASP A 1 178 ? 41.490 37.082 -44.158 1.00 78.69 178 ASP A N 1
ATOM 1387 C CA . ASP A 1 178 ? 40.489 36.711 -45.170 1.00 78.69 178 ASP A CA 1
ATOM 1388 C C . ASP A 1 178 ? 40.818 35.366 -45.847 1.00 78.69 178 ASP A C 1
ATOM 1390 O O . ASP A 1 178 ? 39.932 34.556 -46.131 1.00 78.69 178 ASP A O 1
ATOM 1394 N N . GLU A 1 179 ? 42.105 35.086 -46.071 1.00 79.88 179 GLU A N 1
ATOM 1395 C CA . GLU A 1 179 ? 42.562 33.837 -46.689 1.00 79.88 179 GLU A CA 1
ATOM 1396 C C . GLU A 1 179 ? 42.531 32.664 -45.702 1.00 79.88 179 GLU A C 1
ATOM 1398 O O . GLU A 1 179 ? 42.142 31.552 -46.073 1.00 79.88 179 GLU A O 1
ATOM 1403 N N . ALA A 1 180 ? 42.876 32.917 -44.436 1.00 82.81 180 ALA A N 1
ATOM 1404 C CA . ALA A 1 180 ? 42.784 31.936 -43.359 1.00 82.81 180 ALA A CA 1
ATOM 1405 C C . ALA A 1 180 ? 41.331 31.490 -43.127 1.00 82.81 180 ALA A C 1
ATOM 1407 O O . ALA A 1 180 ? 41.051 30.293 -43.034 1.00 82.81 180 ALA A O 1
ATOM 1408 N N . GLN A 1 181 ? 40.389 32.437 -43.111 1.00 77.81 181 GLN A N 1
ATOM 1409 C CA . GLN A 1 181 ? 38.970 32.142 -42.923 1.00 77.81 181 GLN A CA 1
ATOM 1410 C C . GLN A 1 181 ? 38.399 31.312 -44.080 1.00 77.81 181 GLN A C 1
ATOM 1412 O O . GLN A 1 181 ? 37.682 30.339 -43.847 1.00 77.81 181 GLN A O 1
ATOM 1417 N N . LYS A 1 182 ? 38.789 31.623 -45.322 1.00 80.19 182 LYS A N 1
ATOM 1418 C CA . LYS A 1 182 ? 38.402 30.832 -46.497 1.00 80.19 182 LYS A CA 1
ATOM 1419 C C . LYS A 1 182 ? 38.953 29.400 -46.447 1.00 80.19 182 LYS A C 1
ATOM 1421 O O . LYS A 1 182 ? 38.243 28.456 -46.785 1.00 80.19 182 LYS A O 1
ATOM 1426 N N . ALA A 1 183 ? 40.197 29.215 -45.999 1.00 81.00 183 ALA A N 1
ATOM 1427 C CA . ALA A 1 183 ? 40.801 27.888 -45.848 1.00 81.00 183 ALA A CA 1
ATOM 1428 C C . ALA A 1 183 ? 40.116 27.039 -44.755 1.00 81.00 183 ALA A C 1
ATOM 1430 O O . ALA A 1 183 ? 39.967 25.826 -44.931 1.00 81.00 183 ALA A O 1
ATOM 1431 N N . LEU A 1 184 ? 39.651 27.665 -43.666 1.00 78.25 184 LEU A N 1
ATOM 1432 C CA . LEU A 1 184 ? 38.843 27.003 -42.632 1.00 78.25 184 LEU A CA 1
ATOM 1433 C C . LEU A 1 184 ? 37.464 26.591 -43.154 1.00 78.25 184 LEU A C 1
ATOM 1435 O O . LEU A 1 184 ? 37.037 25.462 -42.918 1.00 78.25 184 LEU A O 1
ATOM 1439 N N . GLU A 1 185 ? 36.791 27.466 -43.901 1.00 79.19 185 GLU A N 1
ATOM 1440 C CA . GLU A 1 185 ? 35.469 27.179 -44.468 1.00 79.19 185 GLU A CA 1
ATOM 1441 C C . GLU A 1 185 ? 35.521 26.008 -45.467 1.00 79.19 185 GLU A C 1
ATOM 1443 O O . GLU A 1 185 ? 34.661 25.124 -45.452 1.00 79.19 185 GLU A O 1
ATOM 1448 N N . GLU A 1 186 ? 36.587 25.923 -46.272 1.00 79.50 186 GLU A N 1
ATOM 1449 C CA . GLU A 1 186 ? 36.851 24.772 -47.144 1.00 79.50 186 GLU A CA 1
ATOM 1450 C C . GLU A 1 186 ? 37.069 23.468 -46.346 1.00 79.50 186 GLU A C 1
ATOM 1452 O O . GLU A 1 186 ? 36.555 22.414 -46.732 1.00 79.50 186 GLU A O 1
ATOM 1457 N N . ALA A 1 187 ? 37.782 23.519 -45.213 1.00 82.44 187 ALA A N 1
ATOM 1458 C CA . ALA A 1 187 ? 37.993 22.357 -44.341 1.00 82.44 187 ALA A CA 1
ATOM 1459 C C . ALA A 1 187 ? 36.693 21.892 -43.656 1.00 82.44 187 ALA A C 1
ATOM 1461 O O . ALA A 1 187 ? 36.453 20.690 -43.510 1.00 82.44 187 ALA A O 1
ATOM 1462 N N . GLU A 1 188 ? 35.825 22.825 -43.263 1.00 77.88 188 GLU A N 1
ATOM 1463 C CA . GLU A 1 188 ? 34.512 22.518 -42.690 1.00 77.88 188 GLU A CA 1
ATOM 1464 C C . GLU A 1 188 ? 33.528 21.972 -43.728 1.00 77.88 188 GLU A C 1
ATOM 1466 O O . GLU A 1 188 ? 32.779 21.039 -43.426 1.00 77.88 188 GLU A O 1
ATOM 1471 N N . ALA A 1 189 ? 33.552 22.480 -44.963 1.00 78.12 189 ALA A N 1
ATOM 1472 C CA . ALA A 1 189 ? 32.747 21.948 -46.060 1.00 78.12 189 ALA A CA 1
ATOM 1473 C C . ALA A 1 189 ? 33.105 20.482 -46.364 1.00 78.12 189 ALA A C 1
ATOM 1475 O O . ALA A 1 189 ? 32.210 19.649 -46.532 1.00 78.12 189 ALA A O 1
ATOM 1476 N N . LEU A 1 190 ? 34.399 20.142 -46.338 1.00 71.69 190 LEU A N 1
ATOM 1477 C CA . LEU A 1 190 ? 34.880 18.764 -46.483 1.00 71.69 190 LEU A CA 1
ATOM 1478 C C . LEU A 1 190 ? 34.446 17.868 -45.310 1.00 71.69 190 LEU A C 1
ATOM 1480 O O . LEU A 1 190 ? 34.066 16.719 -45.534 1.00 71.69 190 LEU A O 1
ATOM 1484 N N . LYS A 1 191 ? 34.400 18.394 -44.076 1.00 69.69 191 LYS A N 1
ATOM 1485 C CA . LYS A 1 191 ? 33.833 17.680 -42.913 1.00 69.69 191 LYS A CA 1
ATOM 1486 C C . LYS A 1 191 ? 32.320 17.463 -43.024 1.00 69.69 191 LYS A C 1
ATOM 1488 O O . LYS A 1 191 ? 31.815 16.468 -42.518 1.00 69.69 191 LYS A O 1
ATOM 1493 N N . LYS A 1 192 ? 31.593 18.372 -43.680 1.00 65.69 192 LYS A N 1
ATOM 1494 C CA . LYS A 1 192 ? 30.129 18.310 -43.854 1.00 65.69 192 LYS A CA 1
ATOM 1495 C C . LYS A 1 192 ? 29.677 17.321 -44.932 1.00 65.69 192 LYS A C 1
ATOM 1497 O O . LYS A 1 192 ? 28.532 16.881 -44.893 1.00 65.69 192 LYS A O 1
ATOM 1502 N N . LEU A 1 193 ? 30.556 17.005 -45.887 1.00 55.12 193 LEU A N 1
ATOM 1503 C CA . LEU A 1 193 ? 30.333 15.987 -46.921 1.00 55.12 193 LEU A CA 1
ATOM 1504 C C . LEU A 1 193 ? 30.602 14.557 -46.417 1.00 55.12 193 LEU A C 1
ATOM 1506 O O . LEU A 1 193 ? 30.172 13.601 -47.060 1.00 55.12 193 LEU A O 1
ATOM 1510 N N . ALA A 1 194 ? 31.258 14.394 -45.262 1.00 56.22 194 ALA A N 1
ATOM 1511 C CA . ALA A 1 194 ? 31.278 13.123 -44.542 1.00 56.22 194 ALA A CA 1
ATOM 1512 C C . ALA A 1 194 ? 29.876 12.843 -43.953 1.00 56.22 194 ALA A C 1
ATOM 1514 O O . ALA A 1 194 ? 29.223 13.782 -43.488 1.00 56.22 194 ALA A O 1
ATOM 1515 N N . PRO A 1 195 ? 29.372 11.592 -43.971 1.00 41.59 195 PRO A N 1
ATOM 1516 C CA . PRO A 1 195 ? 28.014 11.289 -43.526 1.00 41.59 195 PRO A CA 1
ATOM 1517 C C . PRO A 1 195 ? 27.816 11.718 -42.067 1.00 41.59 195 PRO A C 1
ATOM 1519 O O . PRO A 1 195 ? 28.426 11.186 -41.141 1.00 41.59 195 PRO A O 1
ATOM 1522 N N . ARG A 1 196 ? 26.962 12.725 -41.882 1.00 40.28 196 ARG A N 1
ATOM 1523 C CA . ARG A 1 196 ? 26.602 13.313 -40.593 1.00 40.28 196 ARG A CA 1
ATOM 1524 C C . ARG A 1 196 ? 25.768 12.319 -39.784 1.00 40.28 196 ARG A C 1
ATOM 1526 O O . ARG A 1 196 ? 24.655 11.994 -40.182 1.00 40.28 196 ARG A O 1
ATOM 1533 N N . SER A 1 197 ? 26.256 11.912 -38.614 1.00 42.41 197 SER A N 1
ATOM 1534 C CA . SER A 1 197 ? 25.373 11.477 -37.529 1.00 42.41 197 SER A CA 1
ATOM 1535 C C . SER A 1 197 ? 24.559 12.691 -37.068 1.00 42.41 197 SER A C 1
ATOM 1537 O O . SER A 1 197 ? 25.135 13.727 -36.720 1.00 42.41 197 SER A O 1
ATOM 1539 N N . GLU A 1 198 ? 23.232 12.608 -37.125 1.00 32.94 198 GLU A N 1
ATOM 1540 C CA . GLU A 1 198 ? 22.338 13.684 -36.685 1.00 32.94 198 GLU A CA 1
ATOM 1541 C C . GLU A 1 198 ? 22.588 14.051 -35.207 1.00 32.94 198 GLU A C 1
ATOM 1543 O O . GLU A 1 198 ? 22.822 13.159 -34.388 1.00 32.94 198 GLU A O 1
ATOM 1548 N N . PRO A 1 199 ? 22.567 15.344 -34.826 1.00 38.38 199 PRO A N 1
ATOM 1549 C CA . PRO A 1 199 ? 22.605 15.725 -33.418 1.00 38.38 199 PRO A CA 1
ATOM 1550 C C . PRO A 1 199 ? 21.275 15.360 -32.732 1.00 38.38 199 PRO A C 1
ATOM 1552 O O . PRO A 1 199 ? 20.222 15.491 -33.363 1.00 38.38 199 PRO A O 1
ATOM 1555 N N . PRO A 1 200 ? 21.288 14.948 -31.449 1.00 43.78 200 PRO A N 1
ATOM 1556 C CA . PRO A 1 200 ? 20.064 14.652 -30.717 1.00 43.78 200 PRO A CA 1
ATOM 1557 C C . PRO A 1 200 ? 19.211 15.920 -30.613 1.00 43.78 200 PRO A C 1
ATOM 1559 O O . PRO A 1 200 ? 19.699 16.994 -30.258 1.00 43.78 200 PRO A O 1
ATOM 1562 N N . SER A 1 201 ? 17.937 15.791 -30.969 1.00 37.69 201 SER A N 1
ATOM 1563 C CA . SER A 1 201 ? 16.949 16.865 -30.927 1.00 37.69 201 SER A CA 1
ATOM 1564 C C . SER A 1 201 ? 16.728 17.391 -29.505 1.00 37.69 201 SER A C 1
ATOM 1566 O O . SER A 1 201 ? 16.617 16.623 -28.551 1.00 37.69 201 SER A O 1
ATOM 1568 N N . ASP A 1 202 ? 16.613 18.711 -29.413 1.00 37.25 202 ASP A N 1
ATOM 1569 C CA . ASP A 1 202 ? 16.366 19.539 -28.230 1.00 37.25 202 ASP A CA 1
ATOM 1570 C C . ASP A 1 202 ? 15.132 19.076 -27.402 1.00 37.25 202 ASP A C 1
ATOM 1572 O O . ASP A 1 202 ? 14.031 18.985 -27.955 1.00 37.25 202 ASP A O 1
ATOM 1576 N N . PRO A 1 203 ? 15.253 18.791 -26.085 1.00 47.56 203 PRO A N 1
ATOM 1577 C CA . PRO A 1 203 ? 14.167 18.232 -25.268 1.00 47.56 203 PRO A CA 1
ATOM 1578 C C . PRO A 1 203 ? 13.068 19.239 -24.871 1.00 47.56 203 PRO A C 1
ATOM 1580 O O . PRO A 1 203 ? 12.180 18.900 -24.091 1.00 47.56 203 PRO A O 1
ATOM 1583 N N . SER A 1 204 ? 13.086 20.478 -25.374 1.00 45.94 204 SER A N 1
ATOM 1584 C CA . SER A 1 204 ? 12.222 21.562 -24.869 1.00 45.94 204 SER A CA 1
ATOM 1585 C C . SER A 1 204 ? 10.868 21.741 -25.585 1.00 45.94 204 SER A C 1
ATOM 1587 O O . SER A 1 204 ? 10.182 22.744 -25.392 1.00 45.94 204 SER A O 1
ATOM 1589 N N . LYS A 1 205 ? 10.423 20.779 -26.404 1.00 44.44 205 LYS A N 1
ATOM 1590 C CA . LYS A 1 205 ? 9.087 20.819 -27.037 1.00 44.44 205 LYS A CA 1
ATOM 1591 C C . LYS A 1 205 ? 8.355 19.481 -26.933 1.00 44.44 205 LYS A C 1
ATOM 1593 O O . LYS A 1 205 ? 8.058 18.856 -27.943 1.00 44.44 205 LYS A O 1
ATOM 1598 N N . TYR A 1 206 ? 8.026 19.054 -25.716 1.00 43.31 206 TYR A N 1
ATOM 1599 C CA . TYR A 1 206 ? 7.089 17.947 -25.510 1.00 43.31 206 TYR A CA 1
ATOM 1600 C C . TYR A 1 206 ? 5.693 18.489 -25.198 1.00 43.31 206 TYR A C 1
ATOM 1602 O O . TYR A 1 206 ? 5.482 19.155 -24.186 1.00 43.31 206 TYR A O 1
ATOM 1610 N N . THR A 1 207 ? 4.727 18.194 -26.070 1.00 46.88 207 THR A N 1
ATOM 1611 C CA . THR A 1 207 ? 3.310 18.239 -25.693 1.00 46.88 207 THR A CA 1
ATOM 1612 C C . THR A 1 207 ? 2.952 16.920 -25.004 1.00 46.88 207 THR A C 1
ATOM 1614 O O . THR A 1 207 ? 3.465 15.859 -25.357 1.00 46.88 207 THR A O 1
ATOM 1617 N N . ALA A 1 208 ? 2.087 16.981 -23.991 1.00 47.38 208 ALA A N 1
ATOM 1618 C CA . ALA A 1 208 ? 1.788 15.871 -23.079 1.00 47.38 208 ALA A CA 1
ATOM 1619 C C . ALA A 1 208 ? 1.065 14.662 -23.717 1.00 47.38 208 ALA A C 1
ATOM 1621 O O . ALA A 1 208 ? 0.811 13.681 -23.023 1.00 47.38 208 ALA A O 1
ATOM 1622 N N . ALA A 1 209 ? 0.717 14.720 -25.006 1.00 41.84 209 ALA A N 1
ATOM 1623 C CA . ALA A 1 209 ? -0.057 13.682 -25.688 1.00 41.84 209 ALA A CA 1
ATOM 1624 C C . ALA A 1 209 ? 0.800 12.655 -26.458 1.00 41.84 209 ALA A C 1
ATOM 1626 O O . ALA A 1 209 ? 0.307 11.569 -26.738 1.00 41.84 209 ALA A O 1
ATOM 1627 N N . ASP A 1 210 ? 2.076 12.956 -26.736 1.00 39.91 210 ASP A N 1
ATOM 1628 C CA . ASP A 1 210 ? 2.958 12.135 -27.589 1.00 39.91 210 ASP A CA 1
ATOM 1629 C C . ASP A 1 210 ? 4.179 11.562 -26.847 1.00 39.91 210 ASP A C 1
ATOM 1631 O O . ASP A 1 210 ? 5.203 11.243 -27.458 1.00 39.91 210 ASP A O 1
ATOM 1635 N N . VAL A 1 211 ? 4.090 11.368 -25.525 1.00 43.97 211 VAL A N 1
ATOM 1636 C CA . VAL A 1 211 ? 4.989 10.416 -24.852 1.00 43.97 211 VAL A CA 1
ATOM 1637 C C . VAL A 1 211 ? 4.571 9.029 -25.324 1.00 43.97 211 VAL A C 1
ATOM 1639 O O . VAL A 1 211 ? 3.716 8.372 -24.732 1.00 43.97 211 VAL A O 1
ATOM 1642 N N . ARG A 1 212 ? 5.125 8.619 -26.467 1.00 42.94 212 ARG A N 1
ATOM 1643 C CA . ARG A 1 212 ? 4.969 7.277 -27.007 1.00 42.94 212 ARG A CA 1
ATOM 1644 C C . ARG A 1 212 ? 5.330 6.293 -25.898 1.00 42.94 212 ARG A C 1
ATOM 1646 O O . ARG A 1 212 ? 6.445 6.295 -25.385 1.00 42.94 212 ARG A O 1
ATOM 1653 N N . ILE A 1 213 ? 4.369 5.438 -25.570 1.00 49.19 213 ILE A N 1
ATOM 1654 C CA . ILE A 1 213 ? 4.470 4.307 -24.635 1.00 49.19 213 ILE A CA 1
ATOM 1655 C C . ILE A 1 213 ? 5.643 3.363 -24.993 1.00 49.19 213 ILE A C 1
ATOM 1657 O O . ILE A 1 213 ? 6.043 2.536 -24.186 1.00 49.19 213 ILE A O 1
ATOM 1661 N N . THR A 1 214 ? 6.249 3.525 -26.171 1.00 45.19 214 THR A N 1
ATOM 1662 C CA . THR A 1 214 ? 7.269 2.649 -26.750 1.00 45.19 214 THR A CA 1
ATOM 1663 C C . THR A 1 214 ? 8.639 2.681 -26.068 1.00 45.19 214 THR A C 1
ATOM 1665 O O . THR A 1 214 ? 9.414 1.768 -26.312 1.00 45.19 214 THR A O 1
ATOM 1668 N N . ASP A 1 215 ? 8.966 3.688 -25.246 1.00 51.91 215 ASP A N 1
ATOM 1669 C CA . ASP A 1 215 ? 10.338 3.853 -24.710 1.00 51.91 215 ASP A CA 1
ATOM 1670 C C . ASP A 1 215 ? 10.442 3.790 -23.175 1.00 51.91 215 ASP A C 1
ATOM 1672 O O . ASP A 1 215 ? 11.530 3.814 -22.599 1.00 51.91 215 ASP A O 1
ATOM 1676 N N . GLN A 1 216 ? 9.310 3.658 -22.479 1.00 59.50 216 GLN A N 1
ATOM 1677 C CA . GLN A 1 216 ? 9.293 3.368 -21.048 1.00 59.50 216 GLN A CA 1
ATOM 1678 C C . GLN A 1 216 ? 8.991 1.881 -20.897 1.00 59.50 216 GLN A C 1
ATOM 1680 O O . GLN A 1 216 ? 7.859 1.453 -21.096 1.00 59.50 216 GLN A O 1
ATOM 1685 N N . LYS A 1 217 ? 10.001 1.069 -20.567 1.00 76.06 217 LYS A N 1
ATOM 1686 C CA . LYS A 1 217 ? 9.788 -0.333 -20.179 1.00 76.06 217 LYS A CA 1
ATOM 1687 C C . LYS A 1 217 ? 8.955 -0.347 -18.897 1.00 76.06 217 LYS A C 1
ATOM 1689 O O . LYS A 1 217 ? 9.495 -0.197 -17.802 1.00 76.06 217 LYS A O 1
ATOM 1694 N N . LEU A 1 218 ? 7.636 -0.430 -19.049 1.00 82.00 218 LEU A N 1
ATOM 1695 C CA . LEU A 1 218 ? 6.679 -0.398 -17.952 1.00 82.00 218 LEU A CA 1
ATOM 1696 C C . LEU A 1 218 ? 6.368 -1.821 -17.479 1.00 82.00 218 LEU A C 1
ATOM 1698 O O . LEU A 1 218 ? 6.190 -2.745 -18.270 1.00 82.00 218 LEU A O 1
ATOM 1702 N N . ARG A 1 219 ? 6.254 -1.978 -16.165 1.00 83.56 219 ARG A N 1
ATOM 1703 C CA . ARG A 1 219 ? 5.758 -3.163 -15.465 1.00 83.56 219 ARG A CA 1
ATOM 1704 C C . ARG A 1 219 ? 4.457 -2.809 -14.757 1.00 83.56 219 ARG A C 1
ATOM 1706 O O . ARG A 1 219 ? 4.212 -1.649 -14.436 1.00 83.56 219 ARG A O 1
ATOM 1713 N N . LEU A 1 220 ? 3.612 -3.801 -14.512 1.00 86.44 220 LEU A N 1
ATOM 1714 C CA . LEU A 1 220 ? 2.362 -3.620 -13.776 1.00 86.44 220 LEU A CA 1
ATOM 1715 C C . LEU A 1 220 ? 2.493 -4.180 -12.366 1.00 86.44 220 LEU A C 1
ATOM 1717 O O . LEU A 1 220 ? 2.937 -5.308 -12.184 1.00 86.44 220 LEU A O 1
ATOM 1721 N N . CYS A 1 221 ? 2.044 -3.413 -11.377 1.00 90.94 221 CYS A N 1
ATOM 1722 C CA . CYS A 1 221 ? 1.828 -3.931 -10.036 1.00 90.94 221 CYS A CA 1
ATOM 1723 C C . CYS A 1 221 ? 0.571 -4.814 -10.018 1.00 90.94 221 CYS A C 1
ATOM 1725 O O . CYS A 1 221 ? -0.530 -4.342 -10.304 1.00 90.94 221 CYS A O 1
ATOM 1727 N N . ASP A 1 222 ? 0.722 -6.078 -9.640 1.00 90.69 222 ASP A N 1
ATOM 1728 C CA . ASP A 1 222 ? -0.359 -7.069 -9.547 1.00 90.69 222 ASP A CA 1
ATOM 1729 C C . ASP A 1 222 ? -1.299 -6.854 -8.345 1.00 90.69 222 ASP A C 1
ATOM 1731 O O . ASP A 1 222 ? -2.404 -7.392 -8.305 1.00 90.69 222 ASP A O 1
ATOM 1735 N N . ILE A 1 223 ? -0.916 -6.003 -7.392 1.00 91.50 223 ILE A N 1
ATOM 1736 C CA . ILE A 1 223 ? -1.754 -5.652 -6.241 1.00 91.50 223 ILE A CA 1
ATOM 1737 C C . ILE A 1 223 ? -2.769 -4.570 -6.619 1.00 91.50 223 ILE A C 1
ATOM 1739 O O . ILE A 1 223 ? -3.971 -4.751 -6.402 1.00 91.50 223 ILE A O 1
ATOM 1743 N N . CYS A 1 224 ? -2.299 -3.450 -7.177 1.00 92.38 224 CYS A N 1
ATOM 1744 C CA . CYS A 1 224 ? -3.105 -2.238 -7.378 1.00 92.38 224 CYS A CA 1
ATOM 1745 C C . CYS A 1 224 ? -3.240 -1.779 -8.839 1.00 92.38 224 CYS A C 1
ATOM 1747 O O . CYS A 1 224 ? -3.931 -0.794 -9.108 1.00 92.38 224 CYS A O 1
ATOM 1749 N N . GLY A 1 225 ? -2.587 -2.465 -9.782 1.00 89.69 225 GLY A N 1
ATOM 1750 C CA . GLY A 1 225 ? -2.671 -2.191 -11.218 1.00 89.69 225 GLY A CA 1
ATOM 1751 C C . GLY A 1 225 ? -1.979 -0.914 -11.687 1.00 89.69 225 GLY A C 1
ATOM 1752 O O . GLY A 1 225 ? -2.240 -0.464 -12.802 1.00 89.69 225 GLY A O 1
ATOM 1753 N N . ALA A 1 226 ? -1.123 -0.308 -10.861 1.00 90.62 226 ALA A N 1
ATOM 1754 C CA . ALA A 1 226 ? -0.315 0.835 -11.273 1.00 90.62 226 ALA A CA 1
ATOM 1755 C C . ALA A 1 226 ? 0.832 0.398 -12.197 1.00 90.62 226 ALA A C 1
ATOM 1757 O O . ALA A 1 226 ? 1.417 -0.668 -12.003 1.00 90.62 226 ALA A O 1
ATOM 1758 N N . PHE A 1 227 ? 1.171 1.249 -13.165 1.00 88.44 227 PHE A N 1
ATOM 1759 C CA . PHE A 1 227 ? 2.361 1.079 -13.993 1.00 88.44 227 PHE A CA 1
ATOM 1760 C C . PHE A 1 227 ? 3.596 1.615 -13.261 1.00 88.44 227 PHE A C 1
ATOM 1762 O O . PHE A 1 227 ? 3.585 2.742 -12.764 1.00 88.44 227 PHE A O 1
ATOM 1769 N N . LEU A 1 228 ? 4.651 0.810 -13.230 1.00 88.94 228 LEU A N 1
ATOM 1770 C CA . LEU A 1 228 ? 5.963 1.103 -12.662 1.00 88.94 228 LEU A CA 1
ATOM 1771 C C . LEU A 1 228 ? 6.992 1.070 -13.788 1.00 88.94 228 LEU A C 1
ATOM 1773 O O . LEU A 1 228 ? 6.944 0.179 -14.630 1.00 88.94 228 LEU A O 1
ATOM 1777 N N . SER A 1 229 ? 7.909 2.026 -13.836 1.00 86.06 229 SER A N 1
ATOM 1778 C CA . SER A 1 229 ? 8.982 1.998 -14.831 1.00 86.06 229 SER A CA 1
ATOM 1779 C C . SER A 1 229 ? 10.140 1.161 -14.306 1.00 86.06 229 SER A C 1
ATOM 1781 O O . SER A 1 229 ? 10.537 1.309 -13.154 1.00 86.06 229 SER A O 1
ATOM 1783 N N . VAL A 1 230 ? 10.757 0.348 -15.166 1.00 84.44 230 VAL A N 1
ATOM 1784 C CA . VAL A 1 230 ? 12.016 -0.353 -14.839 1.00 84.44 230 VAL A CA 1
ATOM 1785 C C . VAL A 1 230 ? 13.150 0.634 -14.505 1.00 84.44 230 VAL A C 1
ATOM 1787 O O . VAL A 1 230 ? 14.141 0.266 -13.885 1.00 84.44 230 VAL A O 1
ATOM 1790 N N . TYR A 1 231 ? 13.005 1.904 -14.891 1.00 85.88 231 TYR A N 1
ATOM 1791 C CA . TYR A 1 231 ? 13.956 2.983 -14.610 1.00 85.88 231 TYR A CA 1
ATOM 1792 C C . TYR A 1 231 ? 13.600 3.808 -13.364 1.00 85.88 231 TYR A C 1
ATOM 1794 O O . TYR A 1 231 ? 14.167 4.884 -13.162 1.00 85.88 231 TYR A O 1
ATOM 1802 N N . ASP A 1 232 ? 12.643 3.350 -12.556 1.00 90.00 232 ASP A N 1
ATOM 1803 C CA . ASP A 1 232 ? 12.294 4.020 -11.308 1.00 90.00 232 ASP A CA 1
ATOM 1804 C C . ASP A 1 232 ? 13.408 3.913 -10.270 1.00 90.00 232 ASP A C 1
ATOM 1806 O O . ASP A 1 232 ? 14.178 2.958 -10.242 1.00 90.00 232 ASP A O 1
ATOM 1810 N N . ASN A 1 233 ? 13.497 4.933 -9.417 1.00 91.38 233 ASN A N 1
ATOM 1811 C CA . ASN A 1 233 ? 14.409 4.951 -8.278 1.00 91.38 233 ASN A CA 1
ATOM 1812 C C . ASN A 1 233 ? 13.699 4.485 -6.998 1.00 91.38 233 ASN A C 1
ATOM 1814 O O . ASN A 1 233 ? 12.466 4.474 -6.933 1.00 91.38 233 ASN A O 1
ATOM 1818 N N . ASP A 1 234 ? 14.486 4.168 -5.966 1.00 92.31 234 ASP A N 1
ATOM 1819 C CA . ASP A 1 234 ? 13.983 3.668 -4.679 1.00 92.31 234 ASP A CA 1
ATOM 1820 C C . ASP A 1 234 ? 12.878 4.543 -4.097 1.00 92.31 234 ASP A C 1
ATOM 1822 O O . ASP A 1 234 ? 11.847 4.037 -3.670 1.00 92.31 234 ASP A O 1
ATOM 1826 N N . ARG A 1 235 ? 13.043 5.870 -4.142 1.00 94.19 235 ARG A N 1
ATOM 1827 C CA . ARG A 1 235 ? 12.061 6.799 -3.574 1.00 94.19 235 ARG A CA 1
ATOM 1828 C C . ARG A 1 235 ? 10.707 6.703 -4.275 1.00 94.19 235 ARG A C 1
ATOM 1830 O O . ARG A 1 235 ? 9.683 6.658 -3.602 1.00 94.19 235 ARG A O 1
ATOM 1837 N N . ARG A 1 236 ? 10.682 6.643 -5.611 1.00 94.06 236 ARG A N 1
ATOM 1838 C CA . ARG A 1 236 ? 9.428 6.522 -6.373 1.00 94.06 236 ARG A CA 1
ATOM 1839 C C . ARG A 1 236 ? 8.747 5.174 -6.129 1.00 94.06 236 ARG A C 1
ATOM 1841 O O . ARG A 1 236 ? 7.520 5.118 -6.061 1.00 94.06 236 ARG A O 1
ATOM 1848 N N . LEU A 1 237 ? 9.528 4.103 -5.982 1.00 94.56 237 LEU A N 1
ATOM 1849 C CA . LEU A 1 237 ? 9.006 2.781 -5.633 1.00 94.56 237 LEU A CA 1
ATOM 1850 C C . LEU A 1 237 ? 8.486 2.745 -4.185 1.00 94.56 237 LEU A C 1
ATOM 1852 O O . LEU A 1 237 ? 7.403 2.217 -3.944 1.00 94.56 237 LEU A O 1
ATOM 1856 N N . ALA A 1 238 ? 9.178 3.376 -3.236 1.00 95.75 238 ALA A N 1
ATOM 1857 C CA . ALA A 1 238 ? 8.729 3.496 -1.850 1.00 95.75 238 ALA A CA 1
ATOM 1858 C C . ALA A 1 238 ? 7.421 4.299 -1.751 1.00 95.75 238 ALA A C 1
ATOM 1860 O O . ALA A 1 238 ? 6.476 3.853 -1.100 1.00 95.75 238 ALA A O 1
ATOM 1861 N N . ASP A 1 239 ? 7.306 5.415 -2.482 1.00 96.25 239 ASP A N 1
ATOM 1862 C CA . ASP A 1 239 ? 6.066 6.199 -2.585 1.00 96.25 239 ASP A CA 1
ATOM 1863 C C . ASP A 1 239 ? 4.903 5.364 -3.158 1.00 96.25 239 ASP A C 1
ATOM 1865 O O . ASP A 1 239 ? 3.744 5.544 -2.773 1.00 96.25 239 ASP A O 1
ATOM 1869 N N . HIS A 1 240 ? 5.193 4.422 -4.065 1.00 95.44 240 HIS A N 1
ATOM 1870 C CA . HIS A 1 240 ? 4.201 3.469 -4.557 1.00 95.44 240 HIS A CA 1
ATOM 1871 C C . HIS A 1 240 ? 3.739 2.504 -3.455 1.00 95.44 240 HIS A C 1
ATOM 1873 O O . HIS A 1 240 ? 2.532 2.399 -3.227 1.00 95.44 240 HIS A O 1
ATOM 1879 N N . PHE A 1 241 ? 4.662 1.830 -2.760 1.00 95.75 241 PHE A N 1
ATOM 1880 C CA . PHE A 1 241 ? 4.337 0.849 -1.714 1.00 95.75 241 PHE A CA 1
ATOM 1881 C C . PHE A 1 241 ? 3.678 1.481 -0.478 1.00 95.75 241 PHE A C 1
ATOM 1883 O O . PHE A 1 241 ? 2.749 0.906 0.091 1.00 95.75 241 PHE A O 1
ATOM 1890 N N . GLY A 1 242 ? 4.102 2.688 -0.096 1.00 95.38 242 GLY A N 1
ATOM 1891 C CA . GLY A 1 242 ? 3.485 3.501 0.957 1.00 95.38 242 GLY A CA 1
ATOM 1892 C C . GLY A 1 242 ? 2.230 4.259 0.505 1.00 95.38 242 GLY A C 1
ATOM 1893 O O . GLY A 1 242 ? 1.559 4.907 1.309 1.00 95.38 242 GLY A O 1
ATOM 1894 N N . GLY A 1 243 ? 1.882 4.196 -0.781 1.00 94.94 243 GLY A N 1
ATOM 1895 C CA . GLY A 1 243 ? 0.776 4.948 -1.356 1.00 94.94 243 GLY A CA 1
ATOM 1896 C C . GLY A 1 243 ? -0.599 4.413 -0.946 1.00 94.94 243 GLY A C 1
ATOM 1897 O O . GLY A 1 243 ? -0.839 3.206 -0.904 1.00 94.94 243 GLY A O 1
ATOM 1898 N N . LYS A 1 244 ? -1.568 5.319 -0.748 1.00 93.75 244 LYS A N 1
ATOM 1899 C CA . LYS A 1 244 ? -2.953 4.978 -0.349 1.00 93.75 244 LYS A CA 1
ATOM 1900 C C . LYS A 1 244 ? -3.618 3.947 -1.266 1.00 93.75 244 LYS A C 1
ATOM 1902 O O . LYS A 1 244 ? -4.367 3.101 -0.793 1.00 93.75 244 LYS A O 1
ATOM 1907 N N . LEU A 1 245 ? -3.359 4.024 -2.575 1.00 93.19 245 LEU A N 1
ATOM 1908 C CA . LEU A 1 245 ? -3.930 3.091 -3.549 1.00 93.19 245 LEU A CA 1
ATOM 1909 C C . LEU A 1 245 ? -3.386 1.673 -3.348 1.00 93.19 245 LEU A C 1
ATOM 1911 O O . LEU A 1 245 ? -4.164 0.724 -3.308 1.00 93.19 245 LEU A O 1
ATOM 1915 N N . HIS A 1 246 ? -2.063 1.540 -3.221 1.00 94.12 246 HIS A N 1
ATOM 1916 C CA . HIS A 1 246 ? -1.409 0.252 -3.034 1.00 94.12 246 HIS A CA 1
ATOM 1917 C C . HIS A 1 246 ? -1.805 -0.356 -1.686 1.00 94.12 246 HIS A C 1
ATOM 1919 O O . HIS A 1 246 ? -2.350 -1.457 -1.652 1.00 94.12 246 HIS A O 1
ATOM 1925 N N . LEU A 1 247 ? -1.654 0.406 -0.597 1.00 93.38 247 LEU A N 1
ATOM 1926 C CA . LEU A 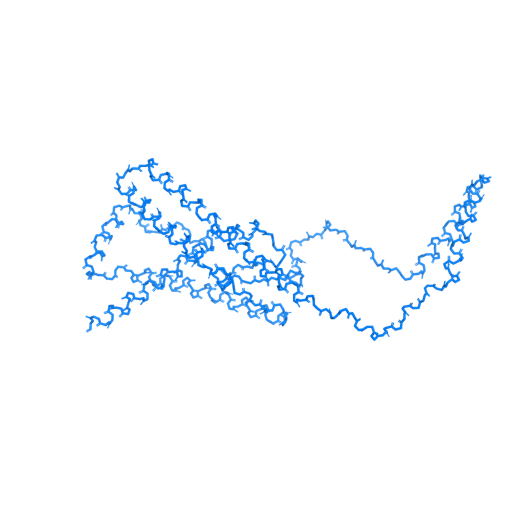1 247 ? -2.041 -0.015 0.751 1.00 93.38 247 LEU A CA 1
ATOM 1927 C C . LEU A 1 247 ? -3.529 -0.386 0.850 1.00 93.38 247 LEU A C 1
ATOM 1929 O O . LEU A 1 247 ? -3.874 -1.372 1.498 1.00 93.38 247 LEU A O 1
ATOM 1933 N N . GLY A 1 248 ? -4.410 0.366 0.184 1.00 93.62 248 GLY A N 1
ATOM 1934 C CA . GLY A 1 248 ? -5.843 0.081 0.151 1.00 93.62 248 GLY A CA 1
ATOM 1935 C C . GLY A 1 248 ? -6.159 -1.262 -0.510 1.00 93.62 248 GLY A C 1
ATOM 1936 O O . GLY A 1 248 ? -6.888 -2.067 0.065 1.00 93.62 248 GLY A O 1
ATOM 1937 N N . TYR A 1 249 ? -5.576 -1.546 -1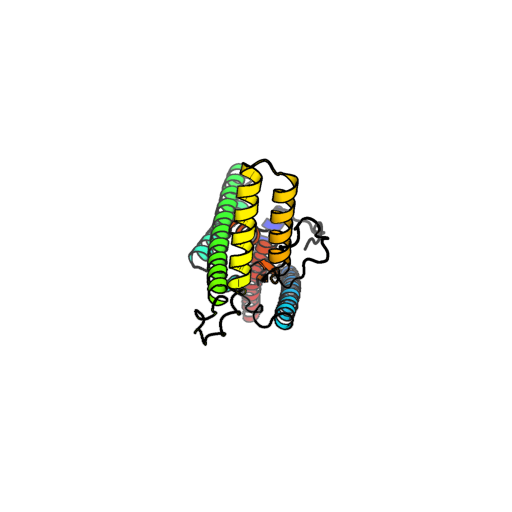.6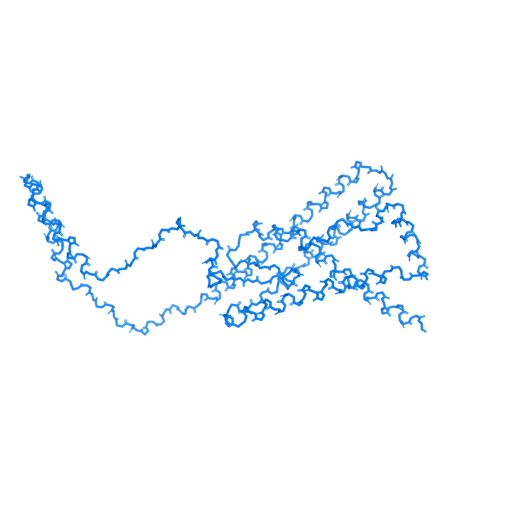80 1.00 94.62 249 TYR A N 1
ATOM 1938 C CA . TYR A 1 249 ? -5.767 -2.843 -2.339 1.00 94.62 249 TYR A CA 1
ATOM 1939 C C . TYR A 1 249 ? -5.104 -3.997 -1.587 1.00 94.62 249 TYR A C 1
ATOM 1941 O O . TYR A 1 249 ? -5.686 -5.079 -1.551 1.00 94.62 249 TYR A O 1
ATOM 1949 N N . MET A 1 250 ? -3.947 -3.783 -0.948 1.00 92.06 250 MET A N 1
ATOM 1950 C CA . MET A 1 250 ? -3.357 -4.784 -0.051 1.00 92.06 250 MET A CA 1
ATOM 1951 C C . MET A 1 250 ? -4.342 -5.170 1.057 1.00 92.06 250 MET A C 1
ATOM 1953 O O . MET A 1 250 ? -4.630 -6.351 1.231 1.00 92.06 250 MET A O 1
ATOM 1957 N N . LEU A 1 251 ? -4.901 -4.175 1.756 1.00 92.31 251 LEU A N 1
ATOM 1958 C CA . LEU A 1 251 ? -5.833 -4.396 2.862 1.00 92.31 251 LEU A CA 1
ATOM 1959 C C . LEU A 1 251 ? -7.117 -5.093 2.398 1.00 92.31 251 LEU A C 1
ATOM 1961 O O . LEU A 1 251 ? -7.578 -6.030 3.040 1.00 92.31 251 LEU A O 1
ATOM 1965 N N . ILE A 1 252 ? -7.688 -4.662 1.271 1.00 94.06 252 ILE A N 1
ATOM 1966 C CA . ILE A 1 252 ? -8.914 -5.246 0.712 1.00 94.06 252 ILE A CA 1
ATOM 1967 C C . ILE A 1 252 ? -8.682 -6.706 0.286 1.00 94.06 252 ILE A C 1
ATOM 1969 O O . ILE A 1 252 ? -9.521 -7.561 0.567 1.00 94.06 252 ILE A O 1
ATOM 1973 N N . ARG A 1 253 ? -7.535 -7.021 -0.335 1.00 93.12 253 ARG A N 1
ATOM 1974 C CA . ARG A 1 253 ? -7.171 -8.398 -0.717 1.00 93.12 253 ARG A CA 1
ATOM 1975 C C . ARG A 1 253 ? -6.899 -9.287 0.498 1.00 93.12 253 ARG A C 1
ATOM 1977 O O . ARG A 1 253 ? -7.316 -10.442 0.498 1.00 93.12 253 ARG A O 1
ATOM 1984 N N . GLU A 1 254 ? -6.231 -8.777 1.536 1.00 91.19 254 GLU A N 1
ATOM 1985 C CA . GLU A 1 254 ? -6.072 -9.500 2.808 1.00 91.19 254 GLU A CA 1
ATOM 1986 C C . GLU A 1 254 ? -7.441 -9.762 3.442 1.00 91.19 254 GLU A C 1
ATOM 1988 O O . GLU A 1 254 ? -7.748 -10.895 3.813 1.00 91.19 254 GLU A O 1
ATOM 1993 N N . LYS A 1 255 ? -8.305 -8.741 3.474 1.00 91.88 255 LYS A N 1
ATOM 1994 C CA . LYS A 1 255 ? -9.633 -8.861 4.063 1.00 91.88 255 LYS A CA 1
ATOM 1995 C C . LYS A 1 255 ? -10.515 -9.864 3.326 1.00 91.88 255 LYS A C 1
ATOM 1997 O O . LYS A 1 255 ? -11.232 -10.617 3.975 1.00 91.88 255 LYS A O 1
ATOM 2002 N N . GLN A 1 256 ? -10.425 -9.930 1.998 1.00 92.62 256 GLN A N 1
ATOM 2003 C CA . GLN A 1 256 ? -11.116 -10.954 1.212 1.00 92.62 256 GLN A CA 1
ATOM 2004 C C . GLN A 1 256 ? -10.714 -12.368 1.650 1.00 92.62 256 GLN A C 1
ATOM 2006 O O . GLN A 1 256 ? -11.586 -13.208 1.856 1.00 92.62 256 GLN A O 1
ATOM 2011 N N . LYS A 1 257 ? -9.411 -12.624 1.836 1.00 90.56 257 LYS A N 1
ATOM 2012 C CA . LYS A 1 257 ? -8.913 -13.931 2.295 1.00 90.56 257 LYS A CA 1
ATOM 2013 C C . LYS A 1 257 ? -9.450 -14.276 3.684 1.00 90.56 257 LYS A C 1
ATOM 2015 O O . LYS A 1 257 ? -9.881 -15.404 3.900 1.00 90.56 257 LYS A O 1
ATOM 2020 N N . GLU A 1 258 ? -9.463 -13.313 4.608 1.00 88.12 258 GLU A N 1
ATOM 2021 C CA . GLU A 1 258 ? -10.044 -13.506 5.944 1.00 88.12 258 GLU A CA 1
ATOM 2022 C C . GLU A 1 258 ? -11.534 -13.886 5.871 1.00 88.12 258 GLU A C 1
ATOM 2024 O O . GLU A 1 258 ? -11.966 -14.824 6.540 1.00 88.12 258 GLU A O 1
ATOM 2029 N N . LEU A 1 259 ? -12.317 -13.182 5.046 1.00 86.00 259 LEU A N 1
ATOM 2030 C CA . LEU A 1 259 ? -13.758 -13.418 4.906 1.00 86.00 259 LEU A CA 1
ATOM 2031 C C . LEU A 1 259 ? -14.069 -14.760 4.232 1.00 86.00 259 LEU A C 1
ATOM 2033 O O . LEU A 1 259 ? -14.947 -15.483 4.699 1.00 86.00 259 LEU A O 1
ATOM 2037 N N . GLN A 1 260 ? -13.305 -15.149 3.208 1.00 83.06 260 GLN A N 1
ATOM 2038 C CA . GLN A 1 260 ? -13.464 -16.444 2.537 1.00 83.06 260 GLN A CA 1
ATOM 2039 C C . GLN A 1 260 ? -13.235 -17.625 3.489 1.00 83.06 260 GLN A C 1
ATOM 2041 O O . GLN A 1 260 ? -13.989 -18.597 3.454 1.00 83.06 260 GLN A O 1
ATOM 2046 N N . VAL A 1 261 ? -12.234 -17.539 4.374 1.00 76.88 261 VAL A N 1
ATOM 2047 C CA . VAL A 1 261 ? -11.975 -18.576 5.389 1.00 76.88 261 VAL A CA 1
ATOM 2048 C C . VAL A 1 261 ? -13.148 -18.688 6.364 1.00 76.88 261 VAL A C 1
ATOM 2050 O O . VAL A 1 261 ? -13.601 -19.795 6.653 1.00 76.88 261 VAL A O 1
ATOM 2053 N N . LEU A 1 262 ? -13.678 -17.555 6.832 1.00 69.00 262 LEU A N 1
ATOM 2054 C CA . LEU A 1 262 ? -14.833 -17.539 7.731 1.00 69.00 262 LEU A CA 1
ATOM 2055 C C . LEU A 1 262 ? -16.072 -18.153 7.070 1.00 69.00 262 LEU A C 1
ATOM 2057 O O . LEU A 1 262 ? -16.768 -18.941 7.704 1.00 69.00 262 LEU A O 1
ATOM 2061 N N . ASN A 1 263 ? -16.324 -17.855 5.795 1.00 66.06 263 ASN A N 1
ATOM 2062 C CA . ASN A 1 263 ? -17.490 -18.365 5.073 1.00 66.06 263 ASN A CA 1
ATOM 2063 C C . ASN A 1 263 ? -17.438 -19.896 4.901 1.00 66.06 263 ASN A C 1
ATOM 2065 O O . ASN A 1 263 ? -18.444 -20.581 5.081 1.00 66.06 263 ASN A O 1
ATOM 2069 N N . VAL A 1 264 ? -16.245 -20.453 4.653 1.00 61.94 264 VAL A N 1
ATOM 2070 C CA . VAL A 1 264 ? -16.025 -21.911 4.636 1.00 61.94 264 VAL A CA 1
ATOM 2071 C C . VAL A 1 264 ? -16.318 -22.515 6.012 1.00 61.94 264 VAL A C 1
ATOM 2073 O O . VAL A 1 264 ? -16.973 -23.550 6.091 1.00 61.94 264 VAL A O 1
ATOM 2076 N N . MET A 1 265 ? -15.902 -21.867 7.105 1.00 59.03 265 MET A N 1
ATOM 2077 C CA . MET A 1 265 ? -16.216 -22.345 8.457 1.00 59.03 265 MET A CA 1
ATOM 2078 C C . MET A 1 265 ? -17.725 -22.335 8.738 1.00 59.03 265 MET A C 1
ATOM 2080 O O . MET A 1 265 ? -18.246 -23.330 9.237 1.00 59.03 265 MET A O 1
ATOM 2084 N N . TYR A 1 266 ? -18.441 -21.266 8.374 1.00 58.84 266 TYR A N 1
ATOM 2085 C CA . TYR A 1 266 ? -19.897 -21.190 8.555 1.00 58.84 266 TYR A CA 1
ATOM 2086 C C . TYR A 1 266 ? -20.655 -22.228 7.718 1.00 58.84 266 TYR A C 1
ATOM 2088 O O . TYR A 1 266 ? -21.639 -22.788 8.193 1.00 58.84 266 TYR A O 1
ATOM 2096 N N . HIS A 1 267 ? -20.182 -22.535 6.508 1.00 56.50 267 HIS A N 1
ATOM 2097 C CA . HIS A 1 267 ? -20.812 -23.528 5.636 1.00 56.50 267 HIS A CA 1
ATOM 2098 C C . HIS A 1 267 ? -20.581 -24.983 6.095 1.00 56.50 267 HIS A C 1
ATOM 2100 O O . HIS A 1 267 ? -21.322 -25.873 5.689 1.00 56.50 267 HIS A O 1
ATOM 2106 N N . PHE A 1 268 ? -19.573 -25.247 6.933 1.00 51.53 268 PHE A N 1
ATOM 2107 C CA . PHE A 1 268 ? -19.344 -26.564 7.551 1.00 51.53 268 PHE A CA 1
ATOM 2108 C C . PHE A 1 268 ? -20.051 -26.742 8.908 1.00 51.53 268 PHE A C 1
ATOM 2110 O O . PHE A 1 268 ? -20.082 -27.851 9.438 1.00 51.53 268 PHE A O 1
ATOM 2117 N N . LEU A 1 269 ? -20.591 -25.662 9.482 1.00 49.16 269 LEU A N 1
ATOM 2118 C CA . LEU A 1 269 ? -21.301 -25.642 10.769 1.00 49.16 269 LEU A CA 1
ATOM 2119 C C . LEU A 1 269 ? -22.839 -25.683 10.626 1.00 49.16 269 LEU A C 1
ATOM 2121 O O . LEU A 1 269 ? -23.532 -25.705 11.643 1.00 49.16 269 LEU A O 1
ATOM 2125 N N . LEU A 1 270 ? -23.354 -25.716 9.390 1.00 42.31 270 LEU A N 1
ATOM 2126 C CA . LEU A 1 270 ? -24.762 -25.911 9.012 1.00 42.31 270 LEU A CA 1
ATOM 2127 C C . LEU A 1 270 ? -24.933 -27.249 8.283 1.00 42.31 270 LEU A C 1
ATOM 2129 O O . LEU A 1 270 ? -25.986 -27.889 8.499 1.00 42.31 270 LEU A O 1
#

Secondary structure (DSSP, 8-state):
----S-SS---HHHHHHHHHHHHTT-S-TTHHHHHHHHHHHHHHHHHHHHHHHHHHHH-TTTT----HHHHH--HHHHHHHHHHHHHHHHHHHHHHHT-HHHHHHHHHHHHHHHHHHHHHHHHHHHHHHHHHHHHH----S-----PPPPPPS-HHHHHHHHHHHHHHHHHHHTT-HHHHHHHHHHHHHHHHSS-PPPPPPPTT---TT---GGGS-EEE-TTT--EEETT--HHHHHHHHTSHHHHHHHHHHHHHHHHHHHHHHHHH--

Sequence (270 aa):
MDLGPCSKIHSLQLRKDYEEAKAKGTENFDRELEDMIERLIVECDRKIQRALKRLADDDANAAIAISVSEVTLTDDILQLSKQIKEKMAEVDAFDFEGRTDDKIKAQEVVEELRAKRADMQATLLLDAFNKDRASLTQPAPPQVAAVPPPAPPDARTQEIINEKLKKAEELGEQGMVDEAQKALEEAEALKKLAPRSEPPSDPSKYTAADVRITDQKLRLCDICGAFLSVYDNDRRLADHFGGKLHLGYMLIREKQKELQVLNVMYHFLL

Organism: Zea mays (NCBI:txid4577)